Protein AF-D6PK94-F1 (afdb_monomer_lite)

Structure (mmCIF, N/CA/C/O backbone):
data_AF-D6PK94-F1
#
_entry.id   AF-D6PK94-F1
#
loop_
_atom_site.group_PDB
_atom_site.id
_atom_site.type_symbol
_atom_site.label_atom_id
_atom_site.label_alt_id
_atom_site.label_comp_id
_atom_site.label_asym_id
_atom_site.label_entity_id
_atom_site.label_seq_id
_atom_site.pdbx_PDB_ins_code
_atom_site.Cartn_x
_atom_site.Cartn_y
_atom_site.Cartn_z
_atom_site.occupancy
_atom_site.B_iso_or_equiv
_atom_site.auth_seq_id
_atom_site.auth_comp_id
_atom_site.auth_asym_id
_atom_site.auth_atom_id
_atom_site.pdbx_PDB_model_num
ATOM 1 N N . MET A 1 1 ? -12.408 38.434 40.222 1.00 49.81 1 MET A N 1
ATOM 2 C CA . MET A 1 1 ? -12.491 37.228 41.084 1.00 49.81 1 MET A CA 1
ATOM 3 C C . MET A 1 1 ? -13.733 36.369 40.821 1.00 49.81 1 MET A C 1
ATOM 5 O O . MET A 1 1 ? -13.560 35.197 40.514 1.00 49.81 1 MET A O 1
ATOM 9 N N . ALA A 1 2 ? -14.957 36.915 40.836 1.00 47.03 2 ALA A N 1
ATOM 10 C CA . ALA A 1 2 ? -16.206 36.140 40.700 1.00 47.03 2 ALA A CA 1
ATOM 11 C C . ALA A 1 2 ? -16.325 35.249 39.436 1.00 47.03 2 ALA A C 1
ATOM 13 O O . ALA A 1 2 ? -16.816 34.125 39.514 1.00 47.03 2 ALA A O 1
ATOM 14 N N . ARG A 1 3 ? -15.822 35.704 38.277 1.00 45.22 3 ARG A N 1
ATOM 15 C CA . ARG A 1 3 ? -15.851 34.936 37.011 1.00 45.22 3 ARG A CA 1
ATOM 16 C C . ARG A 1 3 ? -14.980 33.669 37.045 1.00 45.22 3 ARG A C 1
ATOM 18 O O . ARG A 1 3 ? -15.394 32.642 36.523 1.00 45.22 3 ARG A O 1
ATOM 25 N N . ARG A 1 4 ? -13.812 33.726 37.704 1.00 45.06 4 ARG A N 1
ATOM 26 C CA . ARG A 1 4 ? -12.919 32.564 37.888 1.00 45.06 4 ARG A CA 1
ATOM 27 C C . ARG A 1 4 ? -13.518 31.538 38.850 1.00 45.06 4 ARG A C 1
ATOM 29 O O . ARG A 1 4 ? -13.461 30.352 38.566 1.00 45.06 4 ARG A O 1
ATOM 36 N N . VAL A 1 5 ? -14.151 31.990 39.935 1.00 49.75 5 VAL A N 1
ATOM 37 C CA . VAL A 1 5 ? -14.813 31.099 40.905 1.00 49.75 5 VAL A CA 1
ATOM 38 C C . VAL A 1 5 ? -15.961 30.326 40.243 1.00 49.75 5 VAL A C 1
ATOM 40 O O . VAL A 1 5 ? -16.039 29.113 40.390 1.00 49.75 5 VAL A O 1
ATOM 43 N N . LYS A 1 6 ? -16.795 30.990 39.428 1.00 54.59 6 LYS A N 1
ATOM 44 C CA . LYS A 1 6 ? -17.911 30.341 38.713 1.00 54.59 6 LYS A CA 1
ATOM 45 C C . LYS A 1 6 ? -17.443 29.281 37.702 1.00 54.59 6 LYS A C 1
ATOM 47 O O . LYS A 1 6 ? -18.081 28.238 37.591 1.00 54.59 6 LYS A O 1
ATOM 52 N N . ALA A 1 7 ? -16.328 29.525 37.008 1.00 55.38 7 ALA A N 1
ATOM 53 C CA . ALA A 1 7 ? -15.737 28.563 36.073 1.00 55.38 7 ALA A CA 1
ATOM 54 C C . ALA A 1 7 ? -15.180 27.315 36.785 1.00 55.38 7 ALA A C 1
ATOM 56 O O . ALA A 1 7 ? -15.429 26.196 36.347 1.00 55.38 7 ALA A O 1
ATOM 57 N N . ILE A 1 8 ? -14.498 27.498 37.923 1.00 56.16 8 ILE A N 1
ATOM 58 C CA . ILE A 1 8 ? -13.957 26.394 38.736 1.00 56.16 8 ILE A CA 1
ATOM 59 C C . ILE A 1 8 ? -15.088 25.518 39.298 1.00 56.16 8 ILE A C 1
ATOM 61 O O . ILE A 1 8 ? -15.000 24.290 39.260 1.00 56.16 8 ILE A O 1
ATOM 65 N N . THR A 1 9 ? -16.179 26.127 39.773 1.00 58.66 9 THR A N 1
ATOM 66 C CA . THR A 1 9 ? -17.343 25.388 40.289 1.00 58.66 9 THR A CA 1
ATOM 67 C C . THR A 1 9 ? -18.036 24.561 39.201 1.00 58.66 9 THR A C 1
ATOM 69 O O . THR A 1 9 ? -18.418 23.420 39.465 1.00 58.66 9 THR A O 1
ATOM 72 N N . GLY A 1 10 ? -18.163 25.094 37.979 1.00 61.34 10 GLY A N 1
ATOM 73 C CA . GLY A 1 10 ? -18.715 24.361 36.832 1.00 61.34 10 GLY A CA 1
ATOM 74 C C . GLY A 1 10 ? -17.884 23.125 36.485 1.00 61.34 10 GLY A C 1
ATOM 75 O O . GLY A 1 10 ? -18.407 22.013 36.503 1.00 61.34 10 GLY A O 1
ATOM 76 N N . LEU A 1 11 ? -16.570 23.306 36.323 1.00 64.50 11 LEU A N 1
ATOM 77 C CA . LEU A 1 11 ? -15.636 22.220 36.003 1.00 64.50 11 LEU A CA 1
ATOM 78 C C . LEU A 1 11 ? -15.629 21.120 37.078 1.00 64.50 11 LEU A C 1
ATOM 80 O O . LEU A 1 11 ? -15.626 19.928 36.784 1.00 64.50 11 LEU A O 1
ATOM 84 N N . THR A 1 12 ? -15.684 21.513 38.354 1.00 63.53 12 THR A N 1
ATOM 85 C CA . THR A 1 12 ? -15.735 20.560 39.475 1.00 63.53 12 THR A CA 1
ATOM 86 C C . THR A 1 12 ? -17.027 19.733 39.467 1.00 63.53 12 THR A C 1
ATOM 88 O O . THR A 1 12 ? -17.037 18.586 39.913 1.00 63.53 12 THR A O 1
ATOM 91 N N . THR A 1 13 ? -18.131 20.309 38.988 1.00 63.16 13 THR A N 1
ATOM 92 C CA . THR A 1 13 ? -19.436 19.636 38.932 1.00 63.16 13 THR A CA 1
ATOM 93 C C . THR A 1 13 ? -19.486 18.635 37.777 1.00 63.16 13 THR A C 1
ATOM 95 O O . THR A 1 13 ? -19.897 17.495 37.994 1.00 63.16 13 THR A O 1
ATOM 98 N N . GLU A 1 14 ? -18.982 19.014 36.600 1.00 67.62 14 GLU A N 1
ATOM 99 C CA . GLU A 1 14 ? -18.813 18.118 35.447 1.00 67.62 14 GLU A CA 1
ATOM 100 C C . GLU A 1 14 ? -17.939 16.911 35.809 1.00 67.62 14 GLU A C 1
ATOM 102 O O . GLU A 1 14 ? -18.363 15.767 35.644 1.00 67.62 14 GLU A O 1
ATOM 107 N N . LEU A 1 15 ? -16.775 17.147 36.426 1.00 69.06 15 LEU A N 1
ATOM 108 C CA . LEU A 1 15 ? -15.855 16.076 36.817 1.00 69.06 15 LEU A CA 1
ATOM 109 C C . LEU A 1 15 ? -16.488 15.102 37.828 1.00 69.06 15 LEU A C 1
ATOM 111 O O . LEU A 1 15 ? -16.320 13.887 37.731 1.00 69.06 15 LEU A O 1
ATOM 115 N N . LYS A 1 16 ? -17.272 15.608 38.789 1.00 66.38 16 LYS A N 1
ATOM 116 C CA . LYS A 1 16 ? -18.009 14.761 39.744 1.00 66.38 16 LYS A CA 1
ATOM 117 C C . LYS A 1 16 ? -19.099 13.929 39.072 1.00 66.38 16 LYS A C 1
ATOM 119 O O . LYS A 1 16 ? -19.341 12.803 39.507 1.00 66.38 16 LYS A O 1
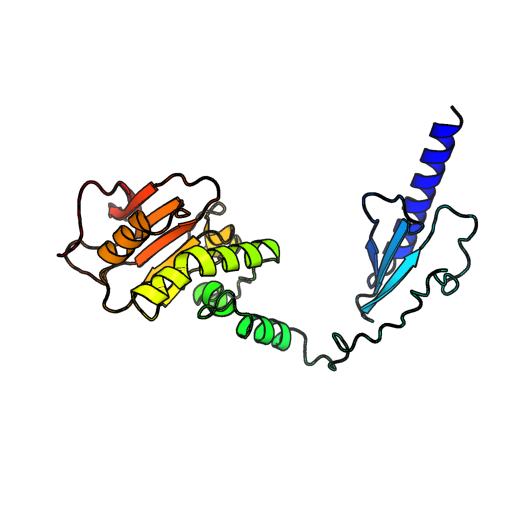ATOM 124 N N . ALA A 1 17 ? -19.779 14.471 38.065 1.00 65.31 17 ALA A N 1
ATOM 125 C CA . ALA A 1 17 ? -20.789 13.738 37.312 1.00 65.31 17 ALA A CA 1
ATOM 126 C C . ALA A 1 17 ? -20.147 12.632 36.461 1.00 65.31 17 ALA A C 1
ATOM 128 O O . ALA A 1 17 ? -20.605 11.491 36.523 1.00 65.31 17 ALA A O 1
ATOM 129 N N . GLN A 1 18 ? -19.033 12.926 35.785 1.00 72.94 18 GLN A N 1
ATOM 130 C CA . GLN A 1 18 ? -18.252 11.934 35.038 1.00 72.94 18 GLN A CA 1
ATOM 131 C C . GLN A 1 18 ? -17.802 10.778 35.937 1.00 72.94 18 GLN A C 1
ATOM 133 O O . GLN A 1 18 ? -18.070 9.622 35.628 1.00 72.94 18 GLN A O 1
ATOM 138 N N . LEU A 1 19 ? -17.219 11.080 37.104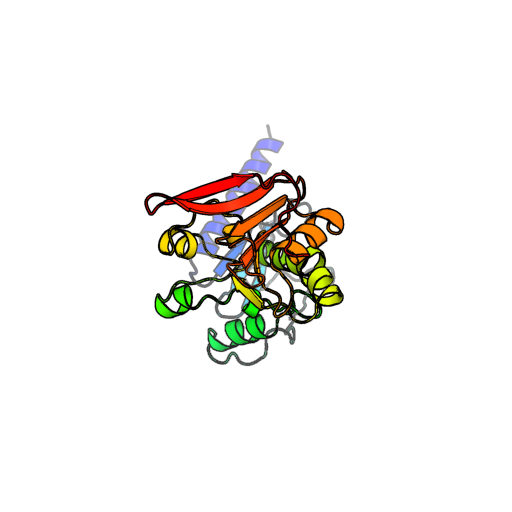 1.00 72.75 19 LEU A N 1
ATOM 139 C CA . LEU A 1 19 ? -16.776 10.068 38.072 1.00 72.75 19 LEU A CA 1
ATOM 140 C C . LEU A 1 19 ? -17.911 9.190 38.616 1.00 72.75 19 LEU A C 1
ATOM 142 O O . LEU A 1 19 ? -17.651 8.088 39.091 1.00 72.75 19 LEU A O 1
ATOM 146 N N . ARG A 1 20 ? -19.160 9.671 38.620 1.00 68.62 20 ARG A N 1
ATOM 147 C CA . ARG A 1 20 ? -20.323 8.871 39.034 1.00 68.62 20 ARG A CA 1
ATOM 148 C C . ARG A 1 20 ? -20.798 7.954 37.917 1.00 68.62 20 ARG A C 1
ATOM 150 O O . ARG A 1 20 ? -21.069 6.794 38.196 1.00 68.62 20 ARG A O 1
ATOM 157 N N . LEU A 1 21 ? -20.889 8.475 36.695 1.00 70.88 21 LEU A N 1
ATOM 158 C CA . LEU A 1 21 ? -21.337 7.727 35.518 1.00 70.88 21 LEU A CA 1
ATOM 159 C C . LEU A 1 21 ? -20.324 6.642 35.130 1.00 70.88 21 LEU A C 1
ATOM 161 O O . LEU A 1 21 ? -20.714 5.512 34.874 1.00 70.88 21 LEU A O 1
ATOM 165 N N . ALA A 1 22 ? -19.026 6.940 35.227 1.00 74.81 22 ALA A N 1
ATOM 166 C CA . ALA A 1 22 ? -17.939 6.003 34.938 1.00 74.81 22 ALA A CA 1
ATOM 167 C C . ALA A 1 22 ? -17.810 4.836 35.943 1.00 74.81 22 ALA A C 1
ATOM 169 O O . ALA A 1 22 ? -16.923 4.000 35.796 1.00 74.81 22 ALA A O 1
ATOM 170 N N . LYS A 1 23 ? -18.654 4.772 36.986 1.00 73.88 23 LYS A N 1
ATOM 171 C CA . LYS A 1 23 ? -18.728 3.600 37.877 1.00 73.88 23 LYS A CA 1
ATOM 172 C C . LYS A 1 23 ? -19.486 2.437 37.253 1.00 73.88 23 LYS A C 1
ATOM 174 O O . LYS A 1 23 ? -19.314 1.312 37.713 1.00 73.88 23 LYS A O 1
ATOM 179 N N . ASP A 1 24 ? -20.346 2.712 36.276 1.00 75.06 24 ASP A N 1
ATOM 180 C CA . ASP A 1 24 ? -21.015 1.664 35.522 1.00 75.06 24 ASP A CA 1
ATOM 181 C C . ASP A 1 24 ? -20.061 1.169 34.424 1.00 75.06 24 ASP A C 1
ATOM 183 O O . ASP A 1 24 ? -19.722 1.945 33.527 1.00 75.06 24 ASP A O 1
ATOM 187 N N . PRO A 1 25 ? -19.608 -0.098 34.470 1.00 75.31 25 PRO A N 1
ATOM 188 C CA . PRO A 1 25 ? -18.682 -0.633 33.476 1.00 75.31 25 PRO A CA 1
ATOM 189 C C . PRO A 1 25 ? -19.294 -0.722 32.071 1.00 75.31 25 PRO A C 1
ATOM 191 O O . PRO A 1 25 ? -18.555 -0.883 31.103 1.00 75.31 25 PRO A O 1
ATOM 194 N N . ASN A 1 26 ? -20.621 -0.615 31.947 1.00 71.81 26 ASN A N 1
ATOM 195 C CA . ASN A 1 26 ? -21.314 -0.633 30.664 1.00 71.81 26 ASN A CA 1
ATOM 196 C C . ASN A 1 26 ? -21.508 0.770 30.077 1.00 71.81 26 ASN A C 1
ATOM 198 O O . ASN A 1 26 ? -22.038 0.879 28.976 1.00 71.81 26 ASN A O 1
ATOM 202 N N . LEU A 1 27 ? -21.109 1.840 30.775 1.00 74.00 27 LEU A N 1
ATOM 203 C CA . LEU A 1 27 ? -21.250 3.210 30.284 1.00 74.00 27 LEU A CA 1
ATOM 204 C C . LEU A 1 27 ? -19.908 3.785 29.834 1.00 74.00 27 LEU A C 1
ATOM 206 O O . LEU A 1 27 ? -18.974 3.943 30.620 1.00 74.00 27 LEU A O 1
ATOM 210 N N . LEU A 1 28 ? -19.851 4.207 28.573 1.00 80.31 28 LEU A N 1
ATOM 211 C CA . LEU A 1 28 ? -18.792 5.068 28.066 1.00 80.31 28 LEU A CA 1
ATOM 212 C C . LEU A 1 28 ? -19.216 6.530 28.234 1.00 80.31 28 LEU A C 1
ATOM 214 O O . LEU A 1 28 ? -20.299 6.912 27.799 1.00 80.31 28 LEU A O 1
ATOM 218 N N . VAL A 1 29 ? -18.384 7.346 28.884 1.00 80.75 29 VAL A N 1
ATOM 219 C CA . VAL A 1 29 ? -18.705 8.740 29.236 1.00 80.75 29 VAL A CA 1
ATOM 220 C C . VAL A 1 29 ? -17.842 9.701 28.419 1.00 80.75 29 VAL A C 1
ATOM 222 O O . VAL A 1 29 ? -16.617 9.648 28.477 1.00 80.75 29 VAL A O 1
ATOM 225 N N . PHE A 1 30 ? -18.480 10.617 27.698 1.00 81.94 30 PHE A N 1
ATOM 226 C CA . PHE A 1 30 ? -17.856 11.604 26.823 1.00 81.94 30 PHE A CA 1
ATOM 227 C C . PHE A 1 30 ? -18.124 13.030 27.301 1.00 81.94 30 PHE A C 1
ATOM 229 O O . PHE A 1 30 ? -19.208 13.349 27.789 1.00 81.94 30 PHE A O 1
ATOM 236 N N . THR A 1 31 ? -17.142 13.908 27.092 1.00 77.00 31 THR A N 1
ATOM 237 C CA . THR A 1 31 ? -17.292 15.360 27.269 1.00 77.00 31 THR A CA 1
ATOM 238 C C . THR A 1 31 ? -17.069 16.030 25.914 1.00 77.00 31 THR A C 1
ATOM 240 O O . THR A 1 31 ? -15.949 15.962 25.403 1.00 77.00 31 THR A O 1
ATOM 243 N N . PRO A 1 32 ? -18.098 16.636 25.297 1.00 66.38 32 PRO A N 1
ATOM 244 C CA . PRO A 1 32 ? -17.952 17.302 24.007 1.00 66.38 32 PRO A CA 1
ATOM 245 C C . PRO A 1 32 ? -16.936 18.453 24.082 1.00 66.38 32 PRO A C 1
ATOM 247 O O . PRO A 1 32 ? -17.020 19.323 24.951 1.00 66.38 32 PRO A O 1
ATOM 250 N N . VAL A 1 33 ? -15.968 18.482 23.164 1.00 52.84 33 VAL A N 1
ATOM 251 C CA . VAL A 1 33 ? -14.969 19.559 23.084 1.00 52.84 33 VAL A CA 1
ATOM 252 C C . VAL A 1 33 ? -15.584 20.760 22.356 1.00 52.84 33 VAL A C 1
ATOM 254 O O . VAL A 1 33 ? -16.073 20.617 21.241 1.00 52.84 33 VAL A O 1
ATOM 257 N N . GLY A 1 34 ? -15.552 21.951 22.970 1.00 55.75 34 GLY A N 1
ATOM 258 C CA . GLY A 1 34 ? -16.033 23.203 22.352 1.00 55.75 34 GLY A CA 1
ATOM 259 C C . GLY A 1 34 ? -17.424 23.687 22.790 1.00 55.75 34 GLY A C 1
ATOM 260 O O . GLY A 1 34 ? -18.043 24.472 22.077 1.00 55.75 34 GLY A O 1
ATOM 261 N N . GLY A 1 35 ? -17.916 23.243 23.954 1.00 48.91 35 GLY A N 1
ATOM 262 C CA . GLY A 1 35 ? -19.263 23.511 24.477 1.00 48.91 35 GLY A CA 1
ATOM 263 C C . GLY A 1 35 ? -19.692 24.986 24.540 1.00 48.91 35 GLY A C 1
ATOM 264 O O . GLY A 1 35 ? -19.524 25.657 25.558 1.00 48.91 35 GLY A O 1
ATOM 265 N N . LEU A 1 36 ? -20.328 25.455 23.465 1.00 41.41 36 LEU A N 1
ATOM 266 C CA . LEU A 1 36 ? -21.268 26.584 23.459 1.00 41.41 36 LEU A CA 1
ATOM 267 C C . LEU A 1 36 ? -22.739 26.110 23.499 1.00 41.41 36 LEU A C 1
ATOM 269 O O . LEU A 1 36 ? -23.646 26.937 23.475 1.00 41.41 36 LEU A O 1
ATOM 273 N N . GLY A 1 37 ? -22.977 24.793 23.564 1.00 52.50 37 GLY A N 1
ATOM 274 C CA . GLY A 1 37 ? -24.306 24.174 23.616 1.00 52.50 37 GLY A CA 1
ATOM 275 C C . GLY A 1 37 ? -24.733 23.720 25.023 1.00 52.50 37 GLY A C 1
ATOM 276 O O . GLY A 1 37 ? -23.913 23.713 25.938 1.00 52.50 37 GLY A O 1
ATOM 277 N N . PRO A 1 38 ? -26.006 23.317 25.206 1.00 57.38 38 PRO A N 1
ATOM 278 C CA . PRO A 1 38 ? -26.588 22.944 26.503 1.00 57.38 38 PRO A CA 1
ATOM 279 C C . PRO A 1 38 ? -26.142 21.568 27.027 1.00 57.38 38 PRO A C 1
ATOM 281 O O . PRO A 1 38 ? -26.610 21.140 28.076 1.00 57.38 38 PRO A O 1
ATOM 284 N N . VAL A 1 39 ? -25.292 20.846 26.295 1.00 58.91 39 VAL A N 1
ATOM 285 C CA . VAL A 1 39 ? -24.877 19.480 26.631 1.00 58.91 39 VAL A CA 1
ATOM 286 C C . VAL A 1 39 ? -23.442 19.491 27.136 1.00 58.91 39 VAL A C 1
ATOM 288 O O . VAL A 1 39 ? -22.521 19.835 26.397 1.00 58.91 39 VAL A O 1
ATOM 291 N N . ASP A 1 40 ? -23.263 19.068 28.384 1.00 65.06 40 ASP A N 1
ATOM 292 C CA . ASP A 1 40 ? -21.966 19.017 29.057 1.00 65.06 40 ASP A CA 1
ATOM 293 C C . ASP A 1 40 ? -21.374 17.598 29.078 1.00 65.06 40 ASP A C 1
ATOM 295 O O . ASP A 1 40 ? -20.156 17.437 29.051 1.00 65.06 40 ASP A O 1
ATOM 299 N N . ILE A 1 41 ? -22.213 16.555 29.122 1.00 72.00 41 ILE A N 1
ATOM 300 C CA . ILE A 1 41 ? -21.784 15.145 29.136 1.00 72.00 41 ILE A CA 1
ATOM 301 C C . ILE A 1 41 ? -22.682 14.322 28.213 1.00 72.00 41 ILE A C 1
ATOM 303 O O . ILE A 1 41 ? -23.892 14.524 28.188 1.00 72.00 41 ILE A O 1
ATOM 307 N N . VAL A 1 42 ? -22.109 13.346 27.511 1.00 76.56 42 VAL A N 1
ATOM 308 C CA . VAL A 1 42 ? -22.850 12.298 26.792 1.00 76.56 42 VAL A CA 1
ATOM 309 C C . VAL A 1 42 ? -22.405 10.937 27.314 1.00 76.56 42 VAL A C 1
ATOM 311 O O . VAL A 1 42 ? -21.223 10.723 27.552 1.00 76.56 42 VAL A O 1
ATOM 314 N N . THR A 1 43 ? -23.334 10.011 27.509 1.00 76.00 43 THR A N 1
ATOM 315 C CA . THR A 1 43 ? -23.029 8.607 27.818 1.00 76.00 43 THR A CA 1
ATOM 316 C C . THR A 1 43 ? -23.505 7.709 26.697 1.00 76.00 43 THR A C 1
ATOM 318 O O . THR A 1 43 ? -24.495 8.049 26.061 1.00 76.00 43 THR A O 1
ATOM 321 N N . LEU A 1 44 ? -22.819 6.591 26.482 1.00 76.19 44 LEU A N 1
ATOM 322 C CA . LEU A 1 44 ? -23.228 5.490 25.615 1.00 76.19 44 LEU A CA 1
ATOM 323 C C . LEU A 1 44 ? -23.246 4.206 26.446 1.00 76.19 44 LEU A C 1
ATOM 325 O O . LEU A 1 44 ? -22.229 3.837 27.032 1.00 76.19 44 LEU A O 1
ATOM 329 N N . ASN A 1 45 ? -24.385 3.527 26.486 1.00 78.06 45 ASN A N 1
ATOM 330 C CA . ASN A 1 45 ? -24.513 2.202 27.061 1.00 78.06 45 ASN A CA 1
ATOM 331 C C . ASN A 1 45 ? -24.023 1.167 26.050 1.00 78.06 45 ASN A C 1
ATOM 333 O O . ASN A 1 45 ? -24.639 0.943 25.016 1.00 78.06 45 ASN A O 1
ATOM 337 N N . MET A 1 46 ? -22.905 0.523 26.361 1.00 72.19 46 MET A N 1
ATOM 338 C CA . MET A 1 46 ? -22.253 -0.466 25.507 1.00 72.19 46 MET A CA 1
ATOM 339 C C . MET A 1 46 ? -23.056 -1.767 25.372 1.00 72.19 46 MET A C 1
ATOM 341 O O . MET A 1 46 ? -22.815 -2.532 24.442 1.00 72.19 46 MET A O 1
ATOM 345 N N . THR A 1 47 ? -24.002 -2.018 26.282 1.00 60.06 47 THR A N 1
ATOM 346 C CA . THR A 1 47 ? -24.875 -3.198 26.266 1.00 60.06 47 THR A CA 1
ATOM 347 C C . THR A 1 47 ? -26.138 -2.953 25.447 1.00 60.06 47 THR A C 1
ATOM 349 O O . THR A 1 47 ? -26.559 -3.838 24.708 1.00 60.06 47 THR A O 1
ATOM 352 N N . THR A 1 48 ? -26.755 -1.774 25.577 1.00 60.56 48 THR A N 1
ATOM 353 C CA . THR A 1 48 ? -28.031 -1.453 24.906 1.00 60.56 48 THR A CA 1
ATOM 354 C C . THR A 1 48 ? -27.868 -0.609 23.643 1.00 60.56 48 THR A C 1
ATOM 356 O O . THR A 1 48 ? -28.804 -0.511 22.858 1.00 60.56 48 THR A O 1
ATOM 359 N N . GLY A 1 49 ? -26.703 0.011 23.437 1.00 58.03 49 GLY A N 1
ATOM 360 C CA . GLY A 1 49 ? -26.458 0.991 22.375 1.00 58.03 49 GLY A CA 1
ATOM 361 C C . GLY A 1 49 ? -27.083 2.366 22.640 1.00 58.03 49 GLY A C 1
ATOM 362 O O . GLY A 1 49 ? -26.941 3.273 21.825 1.00 58.03 49 GLY A O 1
ATOM 363 N N . GLU A 1 50 ? -27.771 2.550 23.769 1.00 63.28 50 GLU A N 1
ATOM 364 C CA . GLU A 1 50 ? -28.476 3.793 24.083 1.00 63.28 50 GLU A CA 1
ATOM 365 C C . GLU A 1 50 ? -27.503 4.891 24.502 1.00 63.28 50 GLU A C 1
ATOM 367 O O . GLU A 1 50 ? -26.627 4.668 25.339 1.00 63.28 50 GLU A O 1
ATOM 372 N N . TYR A 1 51 ? -27.693 6.106 23.988 1.00 72.94 51 TYR A N 1
ATOM 373 C CA . TYR A 1 51 ? -26.946 7.272 24.445 1.00 72.94 51 TYR A CA 1
ATOM 374 C C . TYR A 1 51 ? -27.823 8.236 25.250 1.00 72.94 51 TYR A C 1
ATOM 376 O O . TYR A 1 51 ? -29.028 8.346 25.042 1.00 72.94 51 TYR A O 1
ATOM 384 N N . THR A 1 52 ? -27.222 8.950 26.202 1.00 69.81 52 THR A N 1
ATOM 385 C CA . THR A 1 52 ? -27.909 9.969 27.015 1.00 69.81 52 THR A CA 1
ATOM 386 C C . THR A 1 52 ? -27.040 11.209 27.162 1.00 69.81 52 THR A C 1
ATOM 388 O O . THR A 1 52 ? -25.879 11.104 27.554 1.00 69.81 52 THR A O 1
ATOM 391 N N . ALA A 1 53 ? -27.610 12.380 26.880 1.00 68.31 53 ALA A N 1
ATOM 392 C CA . ALA A 1 53 ? -26.970 13.682 27.039 1.00 68.31 53 ALA A CA 1
ATOM 393 C C . ALA A 1 53 ? -27.405 14.368 28.348 1.00 68.31 53 ALA A C 1
ATOM 395 O O . ALA A 1 53 ? -28.575 14.307 28.731 1.00 68.31 53 ALA A O 1
ATOM 396 N N . TYR A 1 54 ? -26.475 15.051 29.017 1.00 65.38 54 TYR A N 1
ATOM 397 C CA . TYR A 1 54 ? -26.685 15.728 30.297 1.00 65.38 54 TYR A CA 1
ATOM 398 C C . TYR A 1 54 ? -26.234 17.195 30.232 1.00 65.38 54 TYR A C 1
ATOM 400 O O . TYR A 1 54 ? -25.104 17.479 29.836 1.00 65.38 54 TYR A O 1
ATOM 408 N N . ASP A 1 55 ? -27.097 18.105 30.693 1.00 66.62 55 ASP A N 1
ATOM 409 C CA . ASP A 1 55 ? -26.753 19.477 31.104 1.00 66.62 55 ASP A CA 1
ATOM 410 C C . ASP A 1 55 ? -26.413 19.450 32.600 1.00 66.62 55 ASP A C 1
ATOM 412 O O . ASP A 1 55 ? -27.258 19.132 33.441 1.00 66.62 55 ASP A O 1
ATOM 416 N N . VAL A 1 56 ? -25.163 19.738 32.942 1.00 60.84 56 VAL A N 1
ATOM 417 C CA . VAL A 1 56 ? -24.625 19.643 34.304 1.00 60.84 56 VAL A CA 1
ATOM 418 C C . VAL A 1 56 ? -24.395 21.043 34.901 1.00 60.84 56 VAL A C 1
ATOM 420 O O . VAL A 1 56 ? -24.074 21.177 36.086 1.00 60.84 56 VAL A O 1
ATOM 423 N N . LYS A 1 57 ? -24.602 22.110 34.116 1.00 55.88 57 LYS A N 1
ATOM 424 C CA . LYS A 1 57 ? -24.388 23.512 34.507 1.00 55.88 57 LYS A CA 1
ATOM 425 C C . LYS A 1 57 ? -25.637 24.203 35.048 1.00 55.88 57 LYS A C 1
ATOM 427 O O . LYS A 1 57 ? -25.507 25.173 35.804 1.00 55.88 57 LYS A O 1
ATOM 432 N N . SER A 1 58 ? -26.841 23.746 34.705 1.00 47.69 58 SER A N 1
ATOM 433 C CA . SER A 1 58 ? -28.084 24.303 35.251 1.00 47.69 58 SER A CA 1
ATOM 434 C C . SER A 1 58 ? -28.536 23.584 36.536 1.00 47.69 58 SER A C 1
ATOM 436 O O . SER A 1 58 ? -28.201 22.430 36.793 1.00 47.69 58 SER A O 1
ATOM 438 N N . LYS A 1 59 ? -29.363 24.240 37.373 1.00 42.22 59 LYS A N 1
ATOM 439 C CA . LYS A 1 59 ? -30.062 23.621 38.532 1.00 42.22 59 LYS A CA 1
ATOM 440 C C . LYS A 1 59 ? -31.024 22.477 38.125 1.00 42.22 59 LYS A C 1
ATOM 442 O O . LYS A 1 59 ? -31.815 22.020 38.946 1.00 42.22 59 LYS A O 1
ATOM 447 N N . ASN A 1 60 ? -30.950 22.010 36.878 1.00 39.41 60 ASN A N 1
ATOM 448 C CA . ASN A 1 60 ? -31.679 20.886 36.325 1.00 39.41 60 ASN A CA 1
ATOM 449 C C . ASN A 1 60 ? -30.802 19.633 36.194 1.00 39.41 60 ASN A C 1
ATOM 451 O O . ASN A 1 60 ? -30.953 18.880 35.237 1.00 39.41 60 ASN A O 1
ATOM 455 N N . TYR A 1 61 ? -30.032 19.304 37.239 1.00 42.25 61 TYR A N 1
ATOM 456 C CA . TYR A 1 61 ? -29.788 17.901 37.613 1.00 42.25 61 TYR A CA 1
ATOM 457 C C . TYR A 1 61 ? -31.133 17.266 38.033 1.00 42.25 61 TYR A C 1
ATOM 459 O O . TYR A 1 61 ? -31.351 16.853 39.172 1.00 42.25 61 TYR A O 1
ATOM 467 N N . ARG A 1 62 ? -32.119 17.322 37.135 1.00 35.59 62 ARG A N 1
ATOM 468 C CA . ARG A 1 62 ? -33.417 16.692 37.280 1.00 35.59 62 ARG A CA 1
ATOM 469 C C . ARG A 1 62 ? -33.189 15.240 36.902 1.00 35.59 62 ARG A C 1
ATOM 471 O O . ARG A 1 62 ? -32.578 14.943 35.883 1.00 35.59 62 ARG A O 1
ATOM 478 N N . LYS A 1 63 ? -33.620 14.383 37.825 1.00 36.53 63 LYS A N 1
ATOM 479 C CA . LYS A 1 63 ? -33.707 12.921 37.787 1.00 36.53 63 LYS A CA 1
ATOM 480 C C . LYS A 1 63 ? -33.477 12.299 36.404 1.00 36.53 63 LYS A C 1
ATOM 482 O O . LYS A 1 63 ? -34.071 12.739 35.418 1.00 36.53 63 LYS A O 1
ATOM 487 N N . VAL A 1 64 ? -32.686 11.223 36.405 1.00 37.66 64 VAL A N 1
ATOM 488 C CA . VAL A 1 64 ? -32.624 10.188 35.359 1.00 37.66 64 VAL A CA 1
ATOM 489 C C . VAL A 1 64 ? -33.989 10.118 34.646 1.00 37.66 64 VAL A C 1
ATOM 491 O O . VAL A 1 64 ? -34.996 9.901 35.318 1.00 37.66 64 VAL A O 1
ATOM 494 N N . ASN A 1 65 ? -34.012 10.401 33.334 1.00 39.03 65 ASN A N 1
ATOM 495 C CA . ASN A 1 65 ? -35.184 10.457 32.427 1.00 39.03 65 ASN A CA 1
ATOM 496 C C . ASN A 1 65 ? -35.957 11.786 32.247 1.00 39.03 65 ASN A C 1
ATOM 498 O O . ASN A 1 65 ? -37.106 11.744 31.812 1.00 39.03 65 ASN A O 1
ATOM 502 N N . SER A 1 66 ? -35.399 12.971 32.530 1.00 36.34 66 SER A N 1
ATOM 503 C CA . SER A 1 66 ? -36.200 14.220 32.478 1.00 36.34 66 SER A CA 1
ATOM 504 C C . SER A 1 66 ? -35.729 15.348 31.553 1.00 36.34 66 SER A C 1
ATOM 506 O O . SER A 1 66 ? -36.390 16.388 31.514 1.00 36.34 66 SER A O 1
ATOM 508 N N . TYR A 1 67 ? -34.671 15.167 30.757 1.00 39.84 67 TYR A N 1
ATOM 509 C CA . TYR A 1 67 ? -34.352 16.132 29.700 1.00 39.84 67 TYR A CA 1
ATOM 510 C C . TYR A 1 67 ? -35.042 15.748 28.385 1.00 39.84 67 TYR A C 1
ATOM 512 O O . TYR A 1 67 ? -34.893 14.638 27.886 1.00 39.84 67 TYR A O 1
ATOM 520 N N . THR A 1 68 ? -35.836 16.672 27.847 1.00 42.53 68 THR A N 1
ATOM 521 C CA . THR A 1 68 ? -36.398 16.622 26.492 1.00 42.53 68 THR A CA 1
ATOM 522 C C . THR A 1 68 ? -35.936 17.892 25.795 1.00 42.53 68 THR A C 1
ATOM 524 O O . THR A 1 68 ? -36.238 18.979 26.293 1.00 42.53 68 THR A O 1
ATOM 527 N N . ALA A 1 69 ? -35.170 17.766 24.711 1.00 40.56 69 ALA A N 1
ATOM 528 C CA . ALA A 1 69 ? -34.625 18.914 23.997 1.00 40.56 69 ALA A CA 1
ATOM 529 C C . ALA A 1 69 ? -35.767 19.794 23.426 1.00 40.56 69 ALA A C 1
ATOM 531 O O . ALA A 1 69 ? -36.757 19.240 22.934 1.00 40.56 69 ALA A O 1
ATOM 532 N N . PRO A 1 70 ? -35.690 21.140 23.510 1.00 35.78 70 PRO A N 1
ATOM 533 C CA . PRO A 1 70 ? -36.769 22.043 23.078 1.00 35.78 70 PRO A CA 1
ATOM 534 C C . PRO A 1 70 ? -37.021 22.066 21.563 1.00 35.78 70 PRO A C 1
ATOM 536 O O . PRO A 1 70 ? -38.003 22.650 21.118 1.00 35.78 70 PRO A O 1
ATOM 539 N N . ASP A 1 71 ? -36.141 21.449 20.781 1.00 39.28 71 ASP A N 1
ATOM 540 C CA . ASP A 1 71 ? -36.107 21.433 19.318 1.00 39.28 71 ASP A CA 1
ATOM 541 C C . ASP A 1 71 ? -36.453 20.061 18.717 1.00 39.28 71 ASP A C 1
ATOM 543 O O . ASP A 1 71 ? -36.129 19.774 17.571 1.00 39.28 71 ASP A O 1
ATOM 547 N N . GLY A 1 72 ? -37.168 19.210 19.456 1.00 36.59 72 GLY A N 1
ATOM 548 C CA . GLY A 1 72 ? -37.723 17.986 18.876 1.00 36.59 72 GLY A CA 1
ATOM 549 C C . GLY A 1 72 ? -36.719 16.848 18.682 1.00 36.59 72 GLY A C 1
ATOM 550 O O . GLY A 1 72 ? -37.128 15.787 18.222 1.00 36.59 72 GLY A O 1
ATOM 551 N N . TYR A 1 73 ? -35.469 16.968 19.150 1.00 35.97 73 TYR A N 1
ATOM 552 C CA . TYR A 1 73 ? -34.578 15.813 19.343 1.00 35.97 73 TYR A CA 1
ATOM 553 C C . TYR A 1 73 ? -34.990 15.013 20.586 1.00 35.97 73 TYR A C 1
ATOM 555 O O . TYR A 1 73 ? -34.255 14.843 21.558 1.00 35.97 73 TYR A O 1
ATOM 563 N N . LYS A 1 74 ? -36.229 14.527 20.558 1.00 35.38 74 LYS A N 1
ATOM 564 C CA . LYS A 1 74 ? -36.680 13.371 21.320 1.00 35.38 74 LYS A CA 1
ATOM 565 C C . LYS A 1 74 ? -36.821 12.206 20.359 1.00 35.38 74 LYS A C 1
ATOM 567 O O . LYS A 1 74 ? -37.829 11.508 20.346 1.00 35.38 74 LYS A O 1
ATOM 572 N N . GLU A 1 75 ? -35.816 12.024 19.522 1.00 34.84 75 GLU A N 1
ATOM 573 C CA . GLU A 1 75 ? -35.769 10.842 18.705 1.00 34.84 75 GLU A CA 1
ATOM 574 C C . GLU A 1 75 ? -35.288 9.714 19.615 1.00 34.84 75 GLU A C 1
ATOM 576 O O . GLU A 1 75 ? -34.109 9.539 19.912 1.00 34.84 75 GLU A O 1
ATOM 581 N N . THR A 1 76 ? -36.258 8.933 20.086 1.00 40.25 76 THR A N 1
ATOM 582 C CA . THR A 1 76 ? -36.056 7.489 20.157 1.00 40.25 76 THR A CA 1
ATOM 583 C C . THR A 1 76 ? -35.778 7.054 18.721 1.00 40.25 76 THR A C 1
ATOM 585 O O . THR A 1 76 ? -36.654 6.539 18.032 1.00 40.25 76 THR A O 1
ATOM 588 N N . LEU A 1 77 ? -34.566 7.318 18.234 1.00 34.62 77 LEU A N 1
ATOM 589 C CA . LEU A 1 77 ? -34.057 6.635 17.068 1.00 34.62 77 LEU A CA 1
ATOM 590 C C . LEU A 1 77 ? -33.850 5.198 17.533 1.00 34.62 77 LEU A C 1
ATOM 592 O O . LEU A 1 77 ? -32.778 4.797 17.975 1.00 34.62 77 LEU A O 1
ATOM 596 N N . LYS A 1 78 ? -34.908 4.397 17.392 1.00 35.44 78 LYS A N 1
ATOM 597 C CA . LYS A 1 78 ? -34.729 3.077 16.799 1.00 35.44 78 LYS A CA 1
ATOM 598 C C . LYS A 1 78 ? -34.249 3.335 15.377 1.00 35.44 78 LYS A C 1
ATOM 600 O O . LYS A 1 78 ? -35.033 3.260 14.437 1.00 35.44 78 LYS A O 1
ATOM 605 N N . ASP A 1 79 ? -32.998 3.759 15.250 1.00 31.78 79 ASP A N 1
ATOM 606 C CA . ASP A 1 79 ? -32.356 3.832 13.959 1.00 31.78 79 ASP A CA 1
ATOM 607 C C . ASP A 1 79 ? -32.356 2.393 13.418 1.00 31.78 79 ASP A C 1
ATOM 609 O O . ASP A 1 79 ? -31.846 1.490 14.100 1.00 31.78 79 ASP A O 1
ATOM 613 N N . PRO A 1 80 ? -32.961 2.134 12.246 1.00 34.19 80 PRO A N 1
ATOM 614 C CA . PRO A 1 80 ? -32.904 0.825 11.611 1.00 34.19 80 PRO A CA 1
ATOM 615 C C . PRO A 1 80 ? -31.464 0.340 11.390 1.00 34.19 80 PRO A C 1
ATOM 617 O O . PRO A 1 80 ? -31.275 -0.852 11.172 1.00 34.19 80 PRO A O 1
ATOM 620 N N . LEU A 1 81 ? -30.451 1.216 11.495 1.00 36.47 81 LEU A N 1
ATOM 621 C CA . LEU A 1 81 ? -29.039 0.843 11.387 1.00 36.47 81 LEU A CA 1
ATOM 622 C C . LEU A 1 81 ? -28.531 -0.137 12.461 1.00 36.47 81 LEU A C 1
ATOM 624 O O . LEU A 1 81 ? -27.473 -0.725 12.252 1.00 36.47 81 LEU A O 1
ATOM 628 N N . TYR A 1 82 ? -29.225 -0.315 13.594 1.00 31.22 82 TYR A N 1
ATOM 629 C CA . TYR A 1 82 ? -28.724 -1.137 14.715 1.00 31.22 82 TYR A CA 1
ATOM 630 C C . TYR A 1 82 ? -29.672 -2.244 15.205 1.00 31.22 82 TYR A C 1
ATOM 632 O O . TYR A 1 82 ? -29.327 -2.962 16.143 1.00 31.22 82 TYR A O 1
ATOM 640 N N . LEU A 1 83 ? -30.836 -2.425 14.570 1.00 29.14 83 LEU A N 1
ATOM 641 C CA . LEU A 1 83 ? -31.768 -3.527 14.858 1.00 29.14 83 LEU A CA 1
ATOM 642 C C . LEU A 1 83 ? -31.720 -4.637 13.796 1.00 29.14 83 LEU A C 1
ATOM 644 O O . LEU A 1 83 ? -32.742 -5.240 13.480 1.00 29.14 83 LEU A O 1
ATOM 648 N N . GLU A 1 84 ? -30.535 -4.960 13.287 1.00 29.53 84 GLU A N 1
ATOM 649 C CA . GLU A 1 84 ? -30.282 -6.357 12.940 1.00 29.53 84 GLU A CA 1
ATOM 650 C C . GLU A 1 84 ? -29.920 -7.063 14.249 1.00 29.53 84 GLU A C 1
ATOM 652 O O . GLU A 1 84 ? -28.945 -6.697 14.914 1.00 29.53 84 GLU A O 1
ATOM 657 N N . GLU A 1 85 ? -30.754 -8.022 14.670 1.00 33.16 85 GLU A N 1
ATOM 658 C CA . GLU A 1 85 ? -30.399 -8.988 15.712 1.00 33.16 85 GLU A CA 1
ATOM 659 C C . GLU A 1 85 ? -28.948 -9.401 15.491 1.00 33.16 85 GLU A C 1
ATOM 661 O O . GLU A 1 85 ? -28.627 -9.861 14.408 1.00 33.16 85 GLU A O 1
ATOM 666 N N . GLN A 1 86 ? -28.065 -9.174 16.462 1.00 32.53 86 GLN A N 1
ATOM 667 C CA . GLN A 1 86 ? -26.632 -9.426 16.323 1.00 32.53 86 GLN A CA 1
ATOM 668 C C . GLN A 1 86 ? -26.356 -10.942 16.258 1.00 32.53 86 GLN A C 1
ATOM 670 O O . GLN A 1 86 ? -26.318 -11.578 17.321 1.00 32.53 86 GLN A O 1
ATOM 675 N N . PRO A 1 87 ? -26.065 -11.570 15.097 1.00 34.16 87 PRO A N 1
ATOM 676 C CA . PRO A 1 87 ? -25.311 -12.808 15.116 1.00 34.16 87 PRO A CA 1
ATOM 677 C C . PRO A 1 87 ? -23.885 -12.479 15.575 1.00 34.16 87 PRO A C 1
ATOM 679 O O . PRO A 1 87 ? -23.197 -11.657 14.989 1.00 34.16 87 PRO A O 1
ATOM 682 N N . LYS A 1 88 ? -23.442 -13.092 16.675 1.00 33.81 88 LYS A N 1
ATOM 683 C CA . LYS A 1 88 ? -22.030 -13.283 17.072 1.00 33.81 88 LYS A CA 1
ATOM 684 C C . LYS A 1 88 ? -21.020 -12.290 16.444 1.00 33.81 88 LYS A C 1
ATOM 686 O O . LYS A 1 88 ? -20.402 -12.558 15.418 1.00 33.81 88 LYS A O 1
ATOM 691 N N . ASN A 1 89 ? -20.786 -11.187 17.155 1.00 41.22 89 ASN A N 1
ATOM 692 C CA . ASN A 1 89 ? -19.996 -9.978 16.837 1.00 41.22 89 ASN A CA 1
ATOM 693 C C . ASN A 1 89 ? -18.605 -10.113 16.145 1.00 41.22 89 ASN A C 1
ATOM 695 O O . ASN A 1 89 ? -18.006 -9.105 15.774 1.00 41.22 89 ASN A O 1
ATOM 699 N N . LYS A 1 90 ? -18.051 -11.318 15.966 1.00 46.09 90 LYS A N 1
ATOM 700 C CA . LYS A 1 90 ? -16.820 -11.550 15.184 1.00 46.09 90 LYS A CA 1
ATOM 701 C C . LYS A 1 90 ? -17.097 -11.819 13.703 1.00 46.09 90 LYS A C 1
ATOM 703 O O . LYS A 1 90 ? -16.306 -11.394 12.868 1.00 46.09 90 LYS A O 1
ATOM 708 N N . GLU A 1 91 ? -18.203 -12.490 13.380 1.00 41.91 91 GLU A N 1
ATOM 709 C CA . GLU A 1 91 ? -18.530 -12.854 11.995 1.00 41.91 91 GLU A CA 1
ATOM 710 C C . GLU A 1 91 ? -18.964 -11.615 11.193 1.00 41.91 91 GLU A C 1
ATOM 712 O O . GLU A 1 91 ? -18.405 -11.368 10.128 1.00 41.91 91 GLU A O 1
ATOM 717 N N . ILE A 1 92 ? -19.804 -10.733 11.750 1.00 45.00 92 ILE A N 1
ATOM 718 C CA . ILE A 1 92 ? -20.310 -9.535 11.041 1.00 45.00 92 ILE A CA 1
ATOM 719 C C . ILE A 1 92 ? -19.214 -8.502 10.740 1.00 45.00 92 ILE A C 1
ATOM 721 O O . ILE A 1 92 ? -19.150 -7.972 9.632 1.00 45.00 92 ILE A O 1
ATOM 725 N N . ARG A 1 93 ? -18.318 -8.196 11.695 1.00 48.25 93 ARG A N 1
ATOM 726 C CA . ARG A 1 93 ? -17.184 -7.285 11.427 1.00 48.25 93 ARG A CA 1
ATOM 727 C C . ARG A 1 93 ? -16.285 -7.835 10.326 1.00 48.25 93 ARG A C 1
ATOM 729 O O . ARG A 1 93 ? -15.811 -7.071 9.489 1.00 48.25 93 ARG A O 1
ATOM 736 N N . SER A 1 94 ? -16.090 -9.154 10.303 1.00 52.59 94 SER A N 1
ATOM 737 C CA . SER A 1 94 ? -15.341 -9.797 9.230 1.00 52.59 94 SER A CA 1
ATOM 738 C C . SER A 1 94 ? -16.068 -9.670 7.887 1.00 52.59 94 SER A C 1
ATOM 740 O O . SER A 1 94 ? -15.446 -9.252 6.919 1.00 52.59 94 SER A O 1
ATOM 742 N N . GLU A 1 95 ? -17.385 -9.897 7.826 1.00 51.97 95 GLU A N 1
ATOM 743 C CA . GLU A 1 95 ? -18.180 -9.793 6.592 1.00 51.97 95 GLU A CA 1
ATOM 744 C C . GLU A 1 95 ? -18.285 -8.362 6.047 1.00 51.97 95 GLU A C 1
ATOM 746 O O . GLU A 1 95 ? -18.169 -8.150 4.837 1.00 51.97 95 GLU A O 1
ATOM 751 N N . ASN A 1 96 ? -18.430 -7.363 6.918 1.00 57.19 96 ASN A N 1
ATOM 752 C CA . ASN A 1 96 ? -18.443 -5.958 6.511 1.00 57.19 96 ASN A CA 1
ATOM 753 C C . ASN A 1 96 ? -17.069 -5.500 6.002 1.00 57.19 96 ASN A C 1
ATOM 755 O O . ASN A 1 96 ? -17.001 -4.812 4.985 1.00 57.19 96 ASN A O 1
ATOM 759 N N . ASN A 1 97 ? -15.970 -5.954 6.617 1.00 59.16 97 ASN A N 1
ATOM 760 C CA . ASN A 1 97 ? -14.619 -5.705 6.101 1.00 59.16 97 ASN A CA 1
ATOM 761 C C . ASN A 1 97 ? -14.354 -6.438 4.771 1.00 59.16 97 ASN A C 1
ATOM 763 O O . ASN A 1 97 ? -13.632 -5.922 3.918 1.00 59.16 97 ASN A O 1
ATOM 767 N N . ILE A 1 98 ? -14.958 -7.615 4.566 1.00 65.00 98 ILE A N 1
ATOM 768 C CA . ILE A 1 98 ? -14.917 -8.363 3.297 1.00 65.00 98 ILE A CA 1
ATOM 769 C C . ILE A 1 98 ? -15.610 -7.580 2.172 1.00 65.00 98 ILE A C 1
ATOM 771 O O . ILE A 1 98 ? -15.127 -7.567 1.038 1.00 65.00 98 ILE A O 1
ATOM 775 N N . ARG A 1 99 ? -16.725 -6.903 2.471 1.00 72.50 99 ARG A N 1
ATOM 776 C CA . ARG A 1 99 ? -17.528 -6.174 1.474 1.00 72.50 99 ARG A CA 1
ATOM 777 C C . ARG A 1 99 ? -17.149 -4.704 1.304 1.00 72.50 99 ARG A C 1
ATOM 779 O O . ARG A 1 99 ? -17.526 -4.116 0.291 1.00 72.50 99 ARG A O 1
ATOM 786 N N . MET A 1 100 ? -16.413 -4.109 2.243 1.00 89.06 100 MET A N 1
ATOM 787 C CA . MET A 1 100 ? -16.016 -2.704 2.159 1.00 89.06 100 MET A CA 1
ATOM 788 C C . MET A 1 100 ? -15.091 -2.473 0.961 1.00 89.06 100 MET A C 1
ATOM 790 O O . MET A 1 100 ? -13.961 -2.966 0.909 1.00 89.06 100 MET A O 1
ATOM 794 N N . LYS A 1 101 ? -15.581 -1.701 -0.007 1.00 93.19 101 LYS A N 1
ATOM 795 C CA . LYS A 1 101 ? -14.820 -1.247 -1.170 1.00 93.19 101 LYS A CA 1
ATOM 796 C C . LYS A 1 101 ? -13.974 -0.035 -0.789 1.00 93.19 101 LYS A C 1
ATOM 798 O O . LYS A 1 101 ? -14.491 0.908 -0.203 1.00 93.19 101 LYS A O 1
ATOM 803 N N . LEU A 1 102 ? -12.689 -0.086 -1.127 1.00 93.19 102 LEU A N 1
ATOM 804 C CA . LEU A 1 102 ? -11.759 1.042 -1.017 1.00 93.19 102 LEU A CA 1
ATOM 805 C C . LEU A 1 102 ? -11.645 1.805 -2.339 1.00 93.19 102 LEU A C 1
ATOM 807 O O . LEU A 1 102 ? -11.295 2.972 -2.352 1.00 93.19 102 LEU A O 1
ATOM 811 N N . SER A 1 103 ? -11.954 1.146 -3.452 1.00 95.62 103 SER A N 1
ATOM 812 C CA . SER A 1 103 ? -12.210 1.768 -4.749 1.00 95.62 103 SER A CA 1
ATOM 813 C C . SER A 1 103 ? -13.083 0.820 -5.580 1.00 95.62 103 SER A C 1
ATOM 815 O O . SER A 1 103 ? -13.556 -0.204 -5.072 1.00 95.62 103 SER A O 1
ATOM 817 N N . GLN A 1 104 ? -13.285 1.114 -6.868 1.00 95.25 104 GLN A N 1
ATOM 818 C CA . GLN A 1 104 ? -14.086 0.279 -7.768 1.00 95.25 104 GLN A CA 1
ATOM 819 C C . GLN A 1 104 ? -13.674 -1.203 -7.718 1.00 95.25 104 GLN A C 1
ATOM 821 O O . GLN A 1 104 ? -14.522 -2.106 -7.673 1.00 95.25 104 GLN A O 1
ATOM 826 N N . ASN A 1 105 ? -12.367 -1.474 -7.692 1.00 96.62 105 ASN A N 1
ATOM 827 C CA . ASN A 1 105 ? -11.855 -2.833 -7.805 1.00 96.62 105 ASN A CA 1
ATOM 828 C C . ASN A 1 105 ? -11.143 -3.383 -6.574 1.00 96.62 105 ASN A C 1
ATOM 830 O O . ASN A 1 105 ? -10.950 -4.595 -6.540 1.00 96.62 105 ASN A O 1
ATOM 834 N N . PHE A 1 106 ? -10.844 -2.560 -5.572 1.00 96.56 106 PHE A N 1
ATOM 835 C CA . PHE A 1 106 ? -10.101 -2.983 -4.384 1.00 96.56 106 PHE A CA 1
ATOM 836 C C . PHE A 1 106 ? -10.992 -2.988 -3.140 1.00 96.56 106 PHE A C 1
ATOM 838 O O . PHE A 1 106 ? -11.870 -2.132 -2.979 1.00 96.56 106 PHE A O 1
ATOM 845 N N . THR A 1 107 ? -10.795 -3.968 -2.258 1.00 95.19 107 THR A N 1
ATOM 846 C CA . THR A 1 107 ? -11.532 -4.087 -0.987 1.00 95.19 107 THR A CA 1
ATOM 847 C C . THR A 1 107 ? -10.614 -3.941 0.218 1.00 95.19 107 THR A C 1
ATOM 849 O O . THR A 1 107 ? -9.403 -4.146 0.138 1.00 95.19 107 THR A O 1
ATOM 852 N N . LEU A 1 108 ? -11.198 -3.625 1.373 1.00 94.19 108 LEU A N 1
ATOM 853 C CA . LEU A 1 108 ? -10.453 -3.543 2.624 1.00 94.19 108 LEU A CA 1
ATOM 854 C C . LEU A 1 108 ? -9.817 -4.887 2.995 1.00 94.19 108 LEU A C 1
ATOM 856 O O . LEU A 1 108 ? -8.669 -4.923 3.436 1.00 94.19 108 LEU A O 1
ATOM 860 N N . GLN A 1 109 ? -10.527 -5.998 2.786 1.00 93.06 109 GLN A N 1
ATOM 861 C CA . GLN A 1 109 ? -9.974 -7.333 3.011 1.00 93.06 109 GLN A CA 1
ATOM 862 C C . GLN A 1 109 ? -8.731 -7.597 2.157 1.00 93.06 109 GLN A C 1
ATOM 864 O O . GLN A 1 109 ? -7.750 -8.118 2.679 1.00 93.06 109 GLN A O 1
ATOM 869 N N . GLU A 1 110 ? -8.749 -7.242 0.873 1.00 94.06 110 GLU A N 1
ATOM 870 C CA . GLU A 1 110 ? -7.599 -7.436 -0.016 1.00 94.06 110 GLU A CA 1
ATOM 871 C C . GLU A 1 110 ? -6.357 -6.705 0.511 1.00 94.06 110 GLU A C 1
ATOM 873 O O . GLU A 1 110 ? -5.273 -7.280 0.570 1.00 94.06 110 GLU A O 1
ATOM 878 N N . LEU A 1 111 ? -6.537 -5.476 1.000 1.00 96.94 111 LEU A N 1
ATOM 879 C CA . LEU A 1 111 ? -5.453 -4.649 1.531 1.00 96.94 111 LEU A CA 1
ATOM 880 C C . LEU A 1 111 ? -5.044 -4.999 2.972 1.00 96.94 111 LEU A C 1
ATOM 882 O O . LEU A 1 111 ? -4.044 -4.476 3.452 1.00 96.94 111 LEU A O 1
ATOM 886 N N . THR A 1 112 ? -5.780 -5.853 3.684 1.00 95.06 112 THR A N 1
ATOM 887 C CA . THR A 1 112 ? -5.496 -6.208 5.093 1.00 95.06 112 THR A CA 1
ATOM 888 C C . THR A 1 112 ? -5.208 -7.693 5.295 1.00 95.06 112 THR A C 1
ATOM 890 O O . THR A 1 112 ? -4.749 -8.102 6.366 1.00 95.06 112 THR A O 1
ATOM 893 N N . LYS A 1 113 ? -5.428 -8.526 4.274 1.00 92.69 113 LYS A N 1
ATOM 894 C CA . LYS A 1 113 ? -5.139 -9.955 4.340 1.00 92.69 113 LYS A CA 1
ATOM 895 C C . LYS A 1 113 ? -3.637 -10.181 4.508 1.00 92.69 113 LYS A C 1
ATOM 897 O O . LYS A 1 113 ? -2.814 -9.670 3.759 1.00 92.69 113 LYS A O 1
ATOM 902 N N . SER A 1 114 ? -3.286 -11.014 5.482 1.00 92.88 114 SER A N 1
ATOM 903 C CA . SER A 1 114 ? -1.924 -11.507 5.659 1.00 92.88 114 SER A CA 1
ATOM 904 C C . SER A 1 114 ? -1.959 -12.944 6.154 1.00 92.88 114 SER A C 1
ATOM 906 O O . SER A 1 114 ? -2.396 -13.215 7.273 1.00 92.88 114 SER A O 1
ATOM 908 N N . ASP A 1 115 ? -1.442 -13.871 5.349 1.00 92.44 115 ASP A N 1
ATOM 909 C CA . ASP A 1 115 ? -1.375 -15.290 5.720 1.00 92.44 115 ASP A CA 1
ATOM 910 C C . ASP A 1 115 ? -0.505 -15.510 6.964 1.00 92.44 115 ASP A C 1
ATOM 912 O O . ASP A 1 115 ? -0.758 -16.406 7.769 1.00 92.44 115 ASP A O 1
ATOM 916 N N . THR A 1 116 ? 0.504 -14.657 7.168 1.00 90.62 116 THR A N 1
ATOM 917 C CA . THR A 1 116 ? 1.319 -14.678 8.386 1.00 90.62 116 THR A CA 1
ATOM 918 C C . THR A 1 116 ? 0.528 -14.203 9.600 1.00 90.62 116 THR A C 1
ATOM 920 O O . THR A 1 116 ? 0.624 -14.838 10.648 1.00 90.62 116 THR A O 1
ATOM 923 N N . ALA A 1 117 ? -0.280 -13.146 9.475 1.00 90.44 117 ALA A N 1
ATOM 924 C CA . ALA A 1 117 ? -1.144 -12.702 10.566 1.00 90.44 117 ALA A CA 1
ATOM 925 C C . ALA A 1 117 ? -2.168 -13.781 10.941 1.00 90.44 117 ALA A C 1
ATOM 927 O O . ALA A 1 117 ? -2.305 -14.105 12.117 1.00 90.44 117 ALA A O 1
ATOM 928 N N . ILE A 1 118 ? -2.794 -14.413 9.941 1.00 90.44 118 ILE A N 1
ATOM 929 C CA . ILE A 1 118 ? -3.744 -15.518 10.131 1.00 90.44 118 ILE A CA 1
ATOM 930 C C . ILE A 1 118 ? -3.065 -16.698 10.836 1.00 90.44 118 ILE A C 1
ATOM 932 O O . ILE A 1 118 ? -3.542 -17.154 11.873 1.00 90.44 118 ILE A O 1
ATOM 936 N N . ARG A 1 119 ? -1.919 -17.162 10.320 1.00 93.06 119 ARG A N 1
ATOM 937 C CA . ARG A 1 119 ? -1.172 -18.299 10.886 1.00 93.06 119 ARG A CA 1
ATOM 938 C C . ARG A 1 119 ? -0.726 -18.055 12.327 1.00 93.06 119 ARG A C 1
ATOM 940 O O . ARG A 1 119 ? -0.621 -19.001 13.100 1.00 93.06 119 ARG A O 1
ATOM 947 N N . LEU A 1 120 ? -0.420 -16.806 12.672 1.00 89.31 120 LEU A N 1
ATOM 948 C CA . LEU A 1 120 ? 0.094 -16.426 13.987 1.00 89.31 120 LEU A CA 1
ATOM 949 C C . LEU A 1 120 ? -0.978 -15.854 14.925 1.00 89.31 120 LEU A C 1
ATOM 951 O O . LEU A 1 120 ? -0.647 -15.502 16.054 1.00 89.31 120 LEU A O 1
ATOM 955 N N . GLY A 1 121 ? -2.234 -15.748 14.481 1.00 89.38 121 GLY A N 1
ATOM 956 C CA . GLY A 1 121 ? -3.321 -15.159 15.265 1.00 89.38 121 GLY A CA 1
ATOM 957 C C . GLY A 1 121 ? -3.116 -13.677 15.603 1.00 89.38 121 GLY A C 1
ATOM 958 O O . GLY A 1 121 ? -3.575 -13.224 16.649 1.00 89.38 121 GLY A O 1
ATOM 959 N N . ILE A 1 122 ? -2.408 -12.925 14.755 1.00 85.56 122 ILE A N 1
ATOM 960 C CA . ILE A 1 122 ? -2.148 -11.492 14.948 1.00 85.56 122 ILE A CA 1
ATOM 961 C C . ILE A 1 122 ? -3.296 -10.694 14.331 1.00 85.56 122 ILE A C 1
ATOM 963 O O . ILE A 1 122 ? -3.635 -10.887 13.164 1.00 85.56 122 ILE A O 1
ATOM 967 N N . ALA A 1 123 ? -3.870 -9.764 15.094 1.00 83.81 123 ALA A N 1
ATOM 968 C CA . ALA A 1 123 ? -4.861 -8.834 14.565 1.00 83.81 123 ALA A CA 1
ATOM 969 C C . ALA A 1 123 ? -4.202 -7.866 13.564 1.00 83.81 123 ALA A C 1
ATOM 971 O O . ALA A 1 123 ? -3.212 -7.198 13.879 1.00 83.81 123 ALA A O 1
ATOM 972 N N . ASN A 1 124 ? -4.760 -7.793 12.355 1.00 90.69 124 ASN A N 1
ATOM 973 C CA . ASN A 1 124 ? -4.295 -6.910 11.285 1.00 90.69 124 ASN A CA 1
ATOM 974 C C . ASN A 1 124 ? -5.419 -5.988 10.800 1.00 90.69 124 ASN A C 1
ATOM 976 O O . ASN A 1 124 ? -5.744 -5.940 9.618 1.00 90.69 124 ASN A O 1
ATOM 980 N N . GLU A 1 125 ? -6.044 -5.293 11.747 1.00 88.06 125 GLU A N 1
ATOM 981 C CA . GLU A 1 125 ? -7.202 -4.435 11.498 1.00 88.06 125 GLU A CA 1
ATOM 982 C C . GLU A 1 125 ? -6.784 -2.955 11.531 1.00 88.06 125 GLU A C 1
ATOM 984 O O . GLU A 1 125 ? -6.219 -2.512 12.537 1.00 88.06 125 GLU A O 1
ATOM 989 N N . PRO A 1 126 ? -7.019 -2.184 10.454 1.00 86.19 126 PRO A N 1
ATOM 990 C CA . PRO A 1 126 ? -6.781 -0.748 10.451 1.00 86.19 126 PRO A CA 1
ATOM 991 C C . PRO A 1 126 ? -7.892 0.001 11.200 1.00 86.19 126 PRO A C 1
ATOM 993 O O . PRO A 1 126 ? -9.043 -0.433 11.243 1.00 86.19 126 PRO A O 1
ATOM 996 N N . ASN A 1 127 ? -7.557 1.158 11.767 1.00 82.75 127 ASN A N 1
ATOM 997 C CA . ASN A 1 127 ? -8.537 2.103 12.309 1.00 82.75 127 ASN A CA 1
ATOM 998 C C . ASN A 1 127 ? -9.171 2.975 11.203 1.00 82.75 127 ASN A C 1
ATOM 1000 O O . ASN A 1 127 ? -8.789 2.887 10.039 1.00 82.75 127 ASN A O 1
ATOM 1004 N N . SER A 1 128 ? -10.124 3.843 11.561 1.00 83.50 128 SER A N 1
ATOM 1005 C CA . SER A 1 128 ? -10.835 4.717 10.610 1.00 83.50 128 SER A CA 1
ATOM 1006 C C . SER A 1 128 ? -9.907 5.584 9.757 1.00 83.50 128 SER A C 1
ATOM 1008 O O . SER A 1 128 ? -10.091 5.677 8.545 1.00 83.50 128 SER A O 1
ATOM 1010 N N . ASP A 1 129 ? -8.885 6.181 10.370 1.00 85.31 129 ASP A N 1
ATOM 1011 C CA . ASP A 1 129 ? -7.950 7.072 9.679 1.00 85.31 129 ASP A CA 1
ATOM 1012 C C . ASP A 1 129 ? -7.077 6.279 8.703 1.00 85.31 129 ASP A C 1
ATOM 1014 O O . ASP A 1 129 ? -6.813 6.709 7.582 1.00 85.31 129 ASP A O 1
ATOM 1018 N N . GLN A 1 130 ? -6.653 5.082 9.109 1.00 90.50 130 GLN A N 1
ATOM 1019 C CA . GLN A 1 130 ? -5.914 4.158 8.256 1.00 90.50 130 GLN A CA 1
ATOM 1020 C C . GLN A 1 130 ? -6.777 3.653 7.097 1.00 90.50 130 GLN A C 1
ATOM 1022 O O . GLN A 1 130 ? -6.277 3.568 5.982 1.00 90.50 130 GLN A O 1
ATOM 1027 N N . ILE A 1 131 ? -8.065 3.379 7.312 1.00 90.06 131 ILE A N 1
ATOM 1028 C CA . ILE A 1 131 ? -8.992 3.002 6.236 1.00 90.06 131 ILE A CA 1
ATOM 1029 C C . ILE A 1 131 ? -9.119 4.134 5.209 1.00 90.06 131 ILE A C 1
ATOM 1031 O O . ILE A 1 131 ? -9.011 3.871 4.015 1.00 90.06 131 ILE A O 1
ATOM 1035 N N . ALA A 1 132 ? -9.261 5.388 5.650 1.00 89.94 132 ALA A N 1
ATOM 1036 C CA . ALA A 1 132 ? -9.298 6.540 4.746 1.00 89.94 132 ALA A CA 1
ATOM 1037 C C . ALA A 1 132 ? -7.998 6.679 3.928 1.00 89.94 132 ALA A C 1
ATOM 1039 O O . ALA A 1 132 ? -8.031 6.976 2.734 1.00 89.94 132 ALA A O 1
ATOM 1040 N N . LYS A 1 133 ? -6.842 6.397 4.541 1.00 93.88 133 LYS A N 1
ATOM 1041 C CA . LYS A 1 133 ? -5.556 6.361 3.828 1.00 93.88 133 LYS A CA 1
ATOM 1042 C C . LYS A 1 133 ? -5.461 5.209 2.829 1.00 93.88 133 LYS A C 1
ATOM 1044 O O . LYS A 1 133 ? -4.988 5.428 1.718 1.00 93.88 133 LYS A O 1
ATOM 1049 N N . LEU A 1 134 ? -5.947 4.015 3.179 1.00 96.75 134 LEU A N 1
ATOM 1050 C CA . LEU A 1 134 ? -6.017 2.883 2.250 1.00 96.75 134 LEU A CA 1
ATOM 1051 C C . LEU A 1 134 ? -6.947 3.177 1.071 1.00 96.75 134 LEU A C 1
ATOM 1053 O O . LEU A 1 134 ? -6.642 2.780 -0.049 1.00 96.75 134 LEU A O 1
ATOM 1057 N N . GLN A 1 135 ? -8.057 3.878 1.306 1.00 95.81 135 GLN A N 1
ATOM 1058 C CA . GLN A 1 135 ? -8.945 4.343 0.245 1.00 95.81 135 GLN A CA 1
ATOM 1059 C C . GLN A 1 135 ? -8.209 5.298 -0.700 1.00 95.81 135 GLN A C 1
ATOM 1061 O O . GLN A 1 135 ? -8.168 5.040 -1.899 1.00 95.81 135 GLN A O 1
ATOM 1066 N N . ASN A 1 136 ? -7.520 6.313 -0.169 1.00 96.81 136 ASN A N 1
ATOM 1067 C CA . ASN A 1 136 ? -6.691 7.212 -0.978 1.00 96.81 136 ASN A CA 1
ATOM 1068 C C . ASN A 1 136 ? -5.607 6.452 -1.770 1.00 96.81 136 ASN A C 1
ATOM 1070 O O . ASN A 1 136 ? -5.403 6.706 -2.955 1.00 96.81 136 ASN A O 1
ATOM 1074 N N . LEU A 1 137 ? -4.944 5.473 -1.146 1.00 98.19 137 LEU A N 1
ATOM 1075 C CA . LEU A 1 137 ? -3.969 4.592 -1.799 1.00 98.19 137 LEU A CA 1
ATOM 1076 C C . LEU A 1 137 ? -4.599 3.795 -2.949 1.00 98.19 137 LEU A C 1
ATOM 1078 O O . LEU A 1 137 ? -4.012 3.681 -4.024 1.00 98.19 137 LEU A O 1
ATOM 1082 N N . CYS A 1 138 ? -5.808 3.273 -2.755 1.00 98.25 138 CYS A N 1
ATOM 1083 C CA . CYS A 1 138 ? -6.515 2.551 -3.804 1.00 98.25 138 CYS A CA 1
ATOM 1084 C C . CYS A 1 138 ? -6.935 3.481 -4.947 1.00 98.25 138 CYS A C 1
ATOM 1086 O O . CYS A 1 138 ? -6.725 3.140 -6.104 1.00 98.25 138 CYS A O 1
ATOM 1088 N N . GLU A 1 139 ? -7.492 4.652 -4.648 1.00 97.56 139 GLU A N 1
ATOM 1089 C CA . GLU A 1 139 ? -8.014 5.593 -5.646 1.00 97.56 139 GLU A CA 1
ATOM 1090 C C . GLU A 1 139 ? -6.911 6.272 -6.468 1.00 97.56 139 GLU A C 1
ATOM 1092 O O . GLU A 1 139 ? -7.075 6.464 -7.670 1.00 97.56 139 GLU A O 1
ATOM 1097 N N . THR A 1 140 ? -5.781 6.616 -5.845 1.00 97.06 140 THR A N 1
ATOM 1098 C CA . THR A 1 140 ? -4.729 7.423 -6.492 1.00 97.06 140 THR A CA 1
ATOM 1099 C C . THR A 1 140 ? -3.574 6.611 -7.064 1.00 97.06 140 THR A C 1
ATOM 1101 O O . THR A 1 140 ? -2.856 7.117 -7.923 1.00 97.06 140 THR A O 1
ATOM 1104 N N . LEU A 1 141 ? -3.387 5.364 -6.620 1.00 98.44 141 LEU A N 1
ATOM 1105 C CA . LEU A 1 141 ? -2.302 4.494 -7.081 1.00 98.44 141 LEU A CA 1
ATOM 1106 C C . LEU A 1 141 ? -2.833 3.202 -7.709 1.00 98.44 141 LEU A C 1
ATOM 1108 O O . LEU A 1 141 ? -2.623 2.971 -8.899 1.00 98.44 141 LEU A O 1
ATOM 1112 N N . LEU A 1 142 ? -3.515 2.352 -6.934 1.00 98.56 142 LEU A N 1
ATOM 1113 C CA . LEU A 1 142 ? -3.849 0.996 -7.394 1.00 98.56 142 LEU A CA 1
ATOM 1114 C C . LEU A 1 142 ? -4.917 0.979 -8.493 1.00 98.56 142 LEU A C 1
ATOM 1116 O O . LEU A 1 142 ? -4.823 0.172 -9.416 1.00 98.56 142 LEU A O 1
ATOM 1120 N N . GLN A 1 143 ? -5.920 1.855 -8.423 1.00 98.44 143 GLN A N 1
ATOM 1121 C CA . GLN A 1 143 ? -6.980 1.935 -9.425 1.00 98.44 143 GLN A CA 1
ATOM 1122 C C . GLN A 1 143 ? -6.438 2.412 -10.782 1.00 98.44 143 GLN A C 1
ATOM 1124 O O . GLN A 1 143 ? -6.636 1.679 -11.747 1.00 98.44 143 GLN A O 1
ATOM 1129 N N . PRO A 1 144 ? -5.656 3.509 -10.884 1.00 98.44 144 PRO A N 1
ATOM 1130 C CA . PRO A 1 144 ? -4.992 3.878 -12.135 1.00 98.44 144 PRO A CA 1
ATOM 1131 C C . PRO A 1 144 ? -4.086 2.780 -12.705 1.00 98.44 144 PRO A C 1
ATOM 1133 O O . PRO A 1 144 ? -4.092 2.540 -13.913 1.00 98.44 144 PRO A O 1
ATOM 1136 N N . VAL A 1 145 ? -3.325 2.085 -11.848 1.00 98.44 145 VAL A N 1
ATOM 1137 C CA . VAL A 1 145 ? -2.508 0.934 -12.267 1.00 98.44 145 VAL A CA 1
ATOM 1138 C C . VAL A 1 145 ? -3.393 -0.159 -12.860 1.00 98.44 145 VAL A C 1
ATOM 1140 O O . VAL A 1 145 ? -3.107 -0.667 -13.944 1.00 98.44 145 VAL A O 1
ATOM 1143 N N . ARG A 1 146 ? -4.484 -0.508 -12.175 1.00 98.25 146 ARG A N 1
ATOM 1144 C CA . ARG A 1 146 ? -5.409 -1.541 -12.634 1.00 98.25 146 ARG A CA 1
ATOM 1145 C C . ARG A 1 146 ? -6.085 -1.167 -13.949 1.00 98.25 146 ARG A C 1
ATOM 1147 O O . ARG A 1 146 ? -6.211 -2.015 -14.827 1.00 98.25 146 ARG A O 1
ATOM 1154 N N . ASP A 1 147 ? -6.494 0.087 -14.098 1.00 98.19 147 ASP A N 1
ATOM 1155 C CA . ASP A 1 147 ? -7.127 0.590 -15.319 1.00 98.19 147 ASP A CA 1
ATOM 1156 C C . ASP A 1 147 ? -6.160 0.529 -16.512 1.00 98.19 147 ASP A C 1
ATOM 1158 O O . ASP A 1 147 ? -6.575 0.286 -17.645 1.00 98.19 147 ASP A O 1
ATOM 1162 N N . LYS A 1 148 ? -4.856 0.703 -16.257 1.00 98.12 148 LYS A N 1
ATOM 1163 C CA . LYS A 1 148 ? -3.808 0.645 -17.279 1.00 98.12 148 LYS A CA 1
ATOM 1164 C C . LYS A 1 148 ? -3.387 -0.778 -17.651 1.00 98.12 148 LYS A C 1
ATOM 1166 O O . LYS A 1 148 ? -3.232 -1.060 -18.839 1.00 98.12 148 LYS A O 1
ATOM 1171 N N . PHE A 1 149 ? -3.128 -1.629 -16.661 1.00 97.44 149 PHE A N 1
ATOM 1172 C CA . PHE A 1 149 ? -2.451 -2.919 -16.853 1.00 97.44 149 PHE A CA 1
ATOM 1173 C C . PHE A 1 149 ? -3.353 -4.139 -16.629 1.00 97.44 149 PHE A C 1
ATOM 1175 O O . PHE A 1 149 ? -2.970 -5.258 -16.959 1.00 97.44 149 PHE A O 1
ATOM 1182 N N . GLY A 1 150 ? -4.566 -3.945 -16.109 1.00 97.00 150 GLY A N 1
ATOM 1183 C CA . GLY A 1 150 ? -5.483 -5.027 -15.770 1.00 97.00 150 GLY A CA 1
ATOM 1184 C C . GLY A 1 150 ? -5.355 -5.483 -14.310 1.00 97.00 150 GLY A C 1
ATOM 1185 O O . GLY A 1 150 ? -4.935 -4.710 -13.453 1.00 97.00 150 GLY A O 1
ATOM 1186 N N . PRO A 1 151 ? -5.792 -6.713 -13.977 1.00 97.25 151 PRO A N 1
ATOM 1187 C CA . PRO A 1 151 ? -5.881 -7.184 -12.595 1.00 97.25 151 PRO A CA 1
ATOM 1188 C C . PRO A 1 151 ? -4.561 -7.077 -11.816 1.00 97.25 151 PRO A C 1
ATOM 1190 O O . PRO A 1 151 ? -3.551 -7.654 -12.204 1.00 97.25 151 PRO A O 1
ATOM 1193 N N . VAL A 1 152 ? -4.609 -6.378 -10.682 1.00 98.06 152 VAL A N 1
ATOM 1194 C CA . VAL A 1 152 ? -3.486 -6.221 -9.750 1.00 98.06 152 VAL A CA 1
ATOM 1195 C C . VAL A 1 152 ? -3.572 -7.284 -8.662 1.00 98.06 152 VAL A C 1
ATOM 1197 O O . VAL A 1 152 ? -4.649 -7.506 -8.110 1.00 98.06 152 VAL A O 1
ATOM 1200 N N . THR A 1 153 ? -2.440 -7.903 -8.335 1.00 97.19 153 THR A N 1
ATOM 1201 C CA . THR A 1 153 ? -2.299 -8.815 -7.198 1.00 97.19 153 THR A CA 1
ATOM 1202 C C . THR A 1 153 ? -1.635 -8.070 -6.049 1.00 97.19 153 THR A C 1
ATOM 1204 O O . THR A 1 153 ? -0.433 -7.815 -6.081 1.00 97.19 153 THR A O 1
ATOM 1207 N N . VAL A 1 154 ? -2.410 -7.728 -5.021 1.00 97.56 154 VAL A N 1
ATOM 1208 C CA . VAL A 1 154 ? -1.877 -7.165 -3.776 1.00 97.56 154 VAL A CA 1
ATOM 1209 C C . VAL A 1 154 ? -1.314 -8.293 -2.913 1.00 97.56 154 VAL A C 1
ATOM 1211 O O . VAL A 1 154 ? -2.041 -9.206 -2.521 1.00 97.56 154 VAL A O 1
ATOM 1214 N N . THR A 1 155 ? -0.023 -8.227 -2.591 1.00 94.12 155 THR A N 1
ATOM 1215 C CA . THR A 1 155 ? 0.640 -9.209 -1.720 1.00 94.12 155 THR A CA 1
ATOM 1216 C C . THR A 1 155 ? 0.696 -8.733 -0.269 1.00 94.12 155 THR A C 1
ATOM 1218 O O . THR A 1 155 ? 0.665 -9.553 0.652 1.00 94.12 155 THR A O 1
ATOM 1221 N N . SER A 1 156 ? 0.741 -7.415 -0.038 1.00 96.00 156 SER A N 1
ATOM 1222 C CA . SER A 1 156 ? 0.737 -6.829 1.308 1.00 96.00 156 SER A CA 1
ATOM 1223 C C . SER A 1 156 ? 0.341 -5.347 1.282 1.00 96.00 156 SER A C 1
ATOM 1225 O O . SER A 1 156 ? 1.023 -4.524 0.687 1.00 96.00 156 SER A O 1
ATOM 1227 N N . GLY A 1 157 ? -0.755 -4.985 1.956 1.00 96.81 157 GLY A N 1
ATOM 1228 C CA . GLY A 1 157 ? -1.197 -3.596 2.142 1.00 96.81 157 GLY A CA 1
ATOM 1229 C C . GLY A 1 157 ? -0.928 -3.099 3.564 1.00 96.81 157 GLY A C 1
ATOM 1230 O O . GLY A 1 157 ? 0.214 -2.917 3.977 1.00 96.81 157 GLY A O 1
ATOM 1231 N N . PHE A 1 158 ? -1.975 -2.899 4.357 1.00 97.38 158 PHE A N 1
ATOM 1232 C CA . PHE A 1 158 ? -1.838 -2.557 5.768 1.00 97.38 158 PHE A CA 1
ATOM 1233 C C . PHE A 1 158 ? -1.173 -3.678 6.575 1.00 97.38 158 PHE A C 1
ATOM 1235 O O . PHE A 1 158 ? -1.512 -4.860 6.452 1.00 97.38 158 PHE A O 1
ATOM 1242 N N . ARG A 1 159 ? -0.262 -3.286 7.470 1.00 95.31 159 ARG A N 1
ATOM 1243 C CA . ARG A 1 159 ? 0.336 -4.183 8.463 1.00 95.31 159 ARG A CA 1
ATOM 1244 C C . ARG A 1 159 ? 0.322 -3.528 9.833 1.00 95.31 159 ARG A C 1
ATOM 1246 O O . ARG A 1 159 ? 0.957 -2.495 10.010 1.00 95.31 159 ARG A O 1
ATOM 1253 N N . SER A 1 160 ? -0.314 -4.147 10.818 1.00 92.25 160 SER A N 1
ATOM 1254 C CA . SER A 1 160 ? -0.243 -3.702 12.207 1.00 92.25 160 SER A CA 1
ATOM 1255 C C . SER A 1 160 ? 1.212 -3.664 12.685 1.00 92.25 160 SER A C 1
ATOM 1257 O O . SER A 1 160 ? 2.095 -4.328 12.133 1.00 92.25 160 SER A O 1
ATOM 1259 N N . VAL A 1 161 ? 1.483 -2.860 13.714 1.00 91.81 161 VAL A N 1
ATOM 1260 C CA . VAL A 1 161 ? 2.837 -2.729 14.274 1.00 91.81 161 VAL A CA 1
ATOM 1261 C C . VAL A 1 161 ? 3.370 -4.095 14.714 1.00 91.81 161 VAL A C 1
ATOM 1263 O O . VAL A 1 161 ? 4.504 -4.444 14.388 1.00 91.81 161 VAL A O 1
ATOM 1266 N N . ASP A 1 162 ? 2.525 -4.903 15.354 1.00 89.06 162 ASP A N 1
ATOM 1267 C CA . ASP A 1 162 ? 2.862 -6.260 15.791 1.00 89.06 162 ASP A CA 1
ATOM 1268 C C . ASP A 1 162 ? 3.214 -7.170 14.612 1.00 89.06 162 ASP A C 1
ATOM 1270 O O . ASP A 1 162 ? 4.216 -7.892 14.655 1.00 89.06 162 ASP A O 1
ATOM 1274 N N . LEU A 1 163 ? 2.433 -7.104 13.527 1.00 92.38 163 LEU A N 1
ATOM 1275 C CA . LEU A 1 163 ? 2.727 -7.852 12.310 1.00 92.38 163 LEU A CA 1
ATOM 1276 C C . LEU A 1 163 ? 4.059 -7.406 11.699 1.00 92.38 163 LEU A C 1
ATOM 1278 O O . LEU A 1 163 ? 4.861 -8.265 11.337 1.00 92.38 163 LEU A O 1
ATOM 1282 N N . CYS A 1 164 ? 4.323 -6.095 11.632 1.00 90.31 164 CYS A N 1
ATOM 1283 C CA . CYS A 1 164 ? 5.587 -5.556 11.130 1.00 90.31 164 CYS A CA 1
ATOM 1284 C C . CYS A 1 164 ? 6.778 -6.111 11.916 1.00 90.31 164 CYS A C 1
ATOM 1286 O O . CYS A 1 164 ? 7.682 -6.687 11.314 1.00 90.31 164 CYS A O 1
ATOM 1288 N N . VAL A 1 165 ? 6.753 -6.016 13.249 1.00 91.62 165 VAL A N 1
ATOM 1289 C CA . VAL A 1 165 ? 7.824 -6.549 14.108 1.00 91.62 165 VAL A CA 1
ATOM 1290 C C . VAL A 1 165 ? 8.008 -8.044 13.871 1.00 91.62 165 VAL A C 1
ATOM 1292 O O . VAL A 1 165 ? 9.136 -8.523 13.744 1.00 91.62 165 VAL A O 1
ATOM 1295 N N . LYS A 1 166 ? 6.906 -8.794 13.764 1.00 92.19 166 LYS A N 1
ATOM 1296 C CA . LYS A 1 166 ? 6.960 -10.250 13.643 1.00 92.19 166 LYS A CA 1
ATOM 1297 C C . LYS A 1 166 ? 7.598 -10.732 12.343 1.00 92.19 166 LYS A C 1
ATOM 1299 O O . LYS A 1 166 ? 8.266 -11.765 12.355 1.00 92.19 166 LYS A O 1
ATOM 1304 N N . ILE A 1 167 ? 7.414 -9.998 11.249 1.00 90.75 167 ILE A N 1
ATOM 1305 C CA . ILE A 1 167 ? 8.022 -10.310 9.946 1.00 90.75 167 ILE A CA 1
ATOM 1306 C C . ILE A 1 167 ? 9.391 -9.642 9.750 1.00 90.75 167 ILE A C 1
ATOM 1308 O O . ILE A 1 167 ? 9.955 -9.713 8.662 1.00 90.75 167 ILE A O 1
ATOM 1312 N N . GLY A 1 168 ? 9.932 -8.989 10.786 1.00 89.38 168 GLY A N 1
ATOM 1313 C CA . GLY A 1 168 ? 11.218 -8.289 10.725 1.00 89.38 168 GLY A CA 1
ATOM 1314 C C . GLY A 1 168 ? 11.173 -6.952 9.975 1.00 89.38 168 GLY A C 1
ATOM 1315 O O . GLY A 1 168 ? 12.219 -6.439 9.582 1.00 89.38 168 GLY A O 1
ATOM 1316 N N . SER A 1 169 ? 9.980 -6.389 9.771 1.00 88.94 169 SER A N 1
ATOM 1317 C CA . SER A 1 169 ? 9.778 -5.043 9.234 1.00 88.94 169 SER A CA 1
ATOM 1318 C C . SER A 1 169 ? 9.861 -3.986 10.344 1.00 88.94 169 SER A C 1
ATOM 1320 O O . SER A 1 169 ? 9.758 -4.273 11.537 1.00 88.94 169 SER A O 1
ATOM 1322 N N . SER A 1 170 ? 10.060 -2.730 9.950 1.00 89.62 170 SER A N 1
ATOM 1323 C CA . SER A 1 170 ? 10.152 -1.601 10.881 1.00 89.62 170 SER A CA 1
ATOM 1324 C C . SER A 1 170 ? 8.790 -1.255 11.487 1.00 89.62 170 SER A C 1
ATOM 1326 O O . SER A 1 170 ? 7.795 -1.178 10.769 1.00 89.62 170 SER A O 1
ATOM 1328 N N . ILE A 1 171 ? 8.760 -0.915 12.781 1.00 87.31 171 ILE A N 1
ATOM 1329 C CA . ILE A 1 171 ? 7.571 -0.338 13.442 1.00 87.31 171 ILE A CA 1
ATOM 1330 C C . ILE A 1 171 ? 7.105 0.967 12.781 1.00 87.31 171 ILE A C 1
ATOM 1332 O O . ILE A 1 171 ? 5.931 1.311 12.836 1.00 87.31 171 ILE A O 1
ATOM 1336 N N . ASN A 1 172 ? 8.029 1.679 12.130 1.00 86.56 172 ASN A N 1
ATOM 1337 C CA . ASN A 1 172 ? 7.773 2.941 11.441 1.00 86.56 172 ASN A CA 1
ATOM 1338 C C . ASN A 1 172 ? 7.504 2.741 9.939 1.00 86.56 172 ASN A C 1
ATOM 1340 O O . ASN A 1 172 ? 7.552 3.710 9.179 1.00 86.56 172 ASN A O 1
ATOM 1344 N N . SER A 1 173 ? 7.268 1.497 9.498 1.00 90.88 173 SER A N 1
ATOM 1345 C CA . SER A 1 173 ? 6.959 1.171 8.103 1.00 90.88 173 SER A CA 1
ATOM 1346 C C . SER A 1 173 ? 5.721 1.929 7.620 1.00 90.88 173 SER A C 1
ATOM 1348 O O . SER A 1 173 ? 4.747 2.087 8.355 1.00 90.88 173 SER A O 1
ATOM 1350 N N . GLN A 1 174 ? 5.722 2.351 6.355 1.00 95.56 174 GLN A N 1
ATOM 1351 C CA . GLN A 1 174 ? 4.553 2.986 5.742 1.00 95.56 174 GLN A CA 1
ATOM 1352 C C . GLN A 1 174 ? 3.356 2.035 5.608 1.00 95.56 174 GLN A C 1
ATOM 1354 O O . GLN A 1 174 ? 2.217 2.493 5.635 1.00 95.56 174 GLN A O 1
ATOM 1359 N N . HIS A 1 175 ? 3.577 0.716 5.619 1.00 96.94 175 HIS A N 1
ATOM 1360 C CA . HIS A 1 175 ? 2.483 -0.256 5.739 1.00 96.94 175 HIS A CA 1
ATOM 1361 C C . HIS A 1 175 ? 1.719 -0.111 7.062 1.00 96.94 175 HIS A C 1
ATOM 1363 O O . HIS A 1 175 ? 0.495 -0.209 7.076 1.00 96.94 175 HIS A O 1
ATOM 1369 N N . ALA A 1 176 ? 2.412 0.189 8.169 1.00 93.50 176 ALA A N 1
ATOM 1370 C CA . ALA A 1 176 ? 1.771 0.446 9.464 1.00 93.50 176 ALA A CA 1
ATOM 1371 C C . ALA A 1 176 ? 1.025 1.782 9.511 1.00 93.50 176 ALA A C 1
ATOM 1373 O O . ALA A 1 176 ? 0.127 1.981 10.331 1.00 93.50 176 ALA A O 1
ATOM 1374 N N . LYS A 1 177 ? 1.356 2.688 8.591 1.00 93.56 177 LYS A N 1
ATOM 1375 C CA . LYS A 1 177 ? 0.669 3.966 8.410 1.00 93.56 177 LYS A CA 1
ATOM 1376 C C . LYS A 1 177 ? -0.468 3.904 7.391 1.00 93.56 177 LYS A C 1
ATOM 1378 O O . LYS A 1 177 ? -1.111 4.931 7.207 1.00 93.56 177 LYS A O 1
ATOM 1383 N N . ALA A 1 178 ? -0.724 2.738 6.781 1.00 96.62 178 ALA A N 1
ATOM 1384 C CA . ALA A 1 178 ? -1.682 2.561 5.685 1.00 96.62 178 ALA A CA 1
ATOM 1385 C C . ALA A 1 178 ? -1.366 3.408 4.433 1.00 96.62 178 ALA A C 1
ATOM 1387 O O . ALA A 1 178 ? -2.257 3.834 3.709 1.00 96.62 178 ALA A O 1
ATOM 1388 N N . GLU A 1 179 ? -0.080 3.653 4.186 1.00 97.00 179 GLU A N 1
ATOM 1389 C CA . GLU A 1 179 ? 0.412 4.521 3.106 1.00 97.00 179 GLU A CA 1
ATOM 1390 C C . GLU A 1 179 ? 1.140 3.742 2.005 1.00 97.00 179 GLU A C 1
ATOM 1392 O O . GLU A 1 179 ? 1.552 4.343 1.019 1.00 97.00 179 GLU A O 1
ATOM 1397 N N . ALA A 1 180 ? 1.343 2.431 2.174 1.00 98.06 180 ALA A N 1
ATOM 1398 C CA . ALA A 1 180 ? 2.135 1.605 1.268 1.00 98.06 180 ALA A CA 1
ATOM 1399 C C . ALA A 1 180 ? 1.447 0.294 0.901 1.00 98.06 180 ALA A C 1
ATOM 1401 O O . ALA A 1 180 ? 0.632 -0.236 1.662 1.00 98.06 180 ALA A O 1
ATOM 1402 N N . VAL A 1 181 ? 1.837 -0.227 -0.255 1.00 98.56 181 VAL A N 1
ATOM 1403 C CA . VAL A 1 181 ? 1.380 -1.497 -0.802 1.00 98.56 181 VAL A CA 1
ATOM 1404 C C . VAL A 1 181 ? 2.520 -2.199 -1.537 1.00 98.56 181 VAL A C 1
ATOM 1406 O O . VAL A 1 181 ? 3.301 -1.570 -2.249 1.00 98.56 181 VAL A O 1
ATOM 1409 N N . ASP A 1 182 ? 2.580 -3.512 -1.351 1.00 98.12 182 ASP A N 1
ATOM 1410 C CA . ASP A 1 182 ? 3.389 -4.460 -2.102 1.00 98.12 182 ASP A CA 1
ATOM 1411 C C . ASP A 1 182 ? 2.453 -5.184 -3.078 1.00 98.12 182 ASP A C 1
ATOM 1413 O O . ASP A 1 182 ? 1.406 -5.709 -2.670 1.00 98.12 182 ASP A O 1
ATOM 1417 N N . PHE A 1 183 ? 2.783 -5.170 -4.367 1.00 98.25 183 PHE A N 1
ATOM 1418 C CA . PHE A 1 183 ? 1.918 -5.716 -5.407 1.00 98.25 183 PHE A CA 1
ATOM 1419 C C . PHE A 1 183 ? 2.678 -6.062 -6.687 1.00 98.25 183 PHE A C 1
ATOM 1421 O O . PHE A 1 183 ? 3.817 -5.647 -6.908 1.00 98.25 183 PHE A O 1
ATOM 1428 N N . GLU A 1 184 ? 1.995 -6.822 -7.536 1.00 97.75 184 GLU A N 1
ATOM 1429 C CA . GLU A 1 184 ? 2.452 -7.258 -8.852 1.00 97.75 184 GLU A CA 1
ATOM 1430 C C . GLU A 1 184 ? 1.279 -7.215 -9.842 1.00 97.75 184 GLU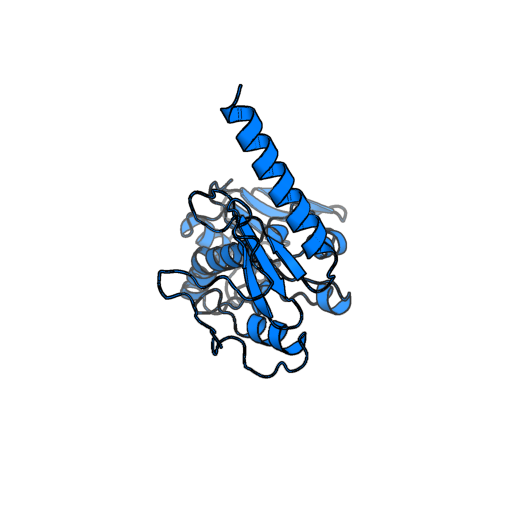 A C 1
ATOM 1432 O O . GLU A 1 184 ? 0.107 -7.277 -9.449 1.00 97.75 184 GLU A O 1
ATOM 1437 N N . VAL A 1 185 ? 1.581 -7.147 -11.140 1.00 97.12 185 VAL A N 1
ATOM 1438 C CA . VAL A 1 185 ? 0.581 -7.280 -12.208 1.00 97.12 185 VAL A CA 1
ATOM 1439 C C . VAL A 1 185 ? 1.018 -8.384 -13.155 1.00 97.12 185 VAL A C 1
ATOM 1441 O O . VAL A 1 185 ? 2.005 -8.248 -13.873 1.00 97.12 185 VAL A O 1
ATOM 1444 N N . SER A 1 186 ? 0.284 -9.496 -13.160 1.00 93.50 186 SER A N 1
ATOM 1445 C CA . SER A 1 186 ? 0.646 -10.666 -13.962 1.00 93.50 186 SER A CA 1
ATOM 1446 C C . SER A 1 186 ? 0.759 -10.317 -15.447 1.00 93.50 186 SER A C 1
ATOM 1448 O O . SER A 1 186 ? -0.186 -9.811 -16.048 1.00 93.50 186 SER A O 1
ATOM 1450 N N . GLY A 1 187 ? 1.909 -10.630 -16.047 1.00 92.19 187 GLY A N 1
ATOM 1451 C CA . GLY A 1 187 ? 2.179 -10.342 -17.457 1.00 92.19 187 GLY A CA 1
ATOM 1452 C C . GLY A 1 187 ? 2.713 -8.932 -17.725 1.00 92.19 187 GLY A C 1
ATOM 1453 O O . GLY A 1 187 ? 2.935 -8.600 -18.885 1.00 92.19 187 GLY A O 1
ATOM 1454 N N . THR A 1 188 ? 2.942 -8.124 -16.688 1.00 95.19 188 THR A N 1
ATOM 1455 C CA . THR A 1 188 ? 3.642 -6.835 -16.776 1.00 95.19 188 THR A CA 1
ATOM 1456 C C . THR A 1 188 ? 4.974 -6.943 -16.043 1.00 95.19 188 THR A C 1
ATOM 1458 O O . THR A 1 188 ? 5.018 -7.464 -14.933 1.00 95.19 188 THR A O 1
ATOM 1461 N N . ASP A 1 189 ? 6.055 -6.453 -16.652 1.00 96.50 189 ASP A N 1
ATOM 1462 C CA . ASP A 1 189 ? 7.353 -6.368 -15.983 1.00 96.50 189 ASP A CA 1
ATOM 1463 C C . ASP A 1 189 ? 7.246 -5.438 -14.762 1.00 96.50 189 ASP A C 1
ATOM 1465 O O . ASP A 1 189 ? 6.750 -4.311 -14.866 1.00 96.50 189 ASP A O 1
ATOM 1469 N N . ASN A 1 190 ? 7.718 -5.893 -13.600 1.00 96.75 190 ASN A N 1
ATOM 1470 C CA . ASN A 1 190 ? 7.733 -5.090 -12.379 1.00 96.75 190 ASN A CA 1
ATOM 1471 C C . ASN A 1 190 ? 8.514 -3.777 -12.562 1.00 96.75 190 ASN A C 1
ATOM 1473 O O . ASN A 1 190 ? 8.125 -2.750 -11.998 1.00 96.75 190 ASN A O 1
ATOM 1477 N N . ALA A 1 191 ? 9.573 -3.768 -13.379 1.00 96.56 191 ALA A N 1
ATOM 1478 C CA . ALA A 1 191 ? 10.258 -2.543 -13.761 1.00 96.56 191 ALA A CA 1
ATOM 1479 C C . ALA A 1 191 ? 9.331 -1.625 -14.572 1.00 96.56 191 ALA A C 1
ATOM 1481 O O . ALA A 1 191 ? 9.141 -0.478 -14.173 1.00 96.56 191 ALA A O 1
ATOM 1482 N N . ASP A 1 192 ? 8.701 -2.105 -15.647 1.00 96.88 192 ASP A N 1
ATOM 1483 C CA . ASP A 1 192 ? 7.794 -1.291 -16.478 1.00 96.88 192 ASP A CA 1
ATOM 1484 C C . ASP A 1 192 ? 6.661 -0.675 -15.664 1.00 96.88 192 ASP A C 1
ATOM 1486 O O . ASP A 1 192 ? 6.370 0.518 -15.785 1.00 96.88 192 ASP A O 1
ATOM 1490 N N . LEU A 1 193 ? 6.065 -1.481 -14.787 1.00 97.31 193 LEU A N 1
ATOM 1491 C CA . LEU A 1 193 ? 5.044 -1.055 -13.845 1.00 97.31 193 LEU A CA 1
ATOM 1492 C C . LEU A 1 193 ? 5.550 0.089 -12.957 1.00 97.31 193 LEU A C 1
ATOM 1494 O O . LEU A 1 193 ? 4.901 1.133 -12.852 1.00 97.31 193 LEU A O 1
ATOM 1498 N N . ALA A 1 194 ? 6.728 -0.075 -12.355 1.00 97.62 194 ALA A N 1
ATOM 1499 C CA . ALA A 1 194 ? 7.313 0.929 -11.479 1.00 97.62 194 ALA A CA 1
ATOM 1500 C C . ALA A 1 194 ? 7.679 2.223 -12.231 1.00 97.62 194 ALA A C 1
ATOM 1502 O O . ALA A 1 194 ? 7.378 3.318 -11.755 1.00 97.62 194 ALA A O 1
ATOM 1503 N N . TYR A 1 195 ? 8.264 2.137 -13.430 1.00 97.50 195 TYR A N 1
ATOM 1504 C CA . TYR A 1 195 ? 8.539 3.321 -14.256 1.00 97.50 195 TYR A CA 1
ATOM 1505 C C . TYR A 1 195 ? 7.248 4.024 -14.688 1.00 97.50 195 TYR A C 1
ATOM 1507 O O . TYR A 1 195 ? 7.172 5.250 -14.620 1.00 97.50 195 TYR A O 1
ATOM 1515 N N . TRP A 1 196 ? 6.201 3.278 -15.051 1.00 98.00 196 TRP A N 1
ATOM 1516 C CA . TRP A 1 196 ? 4.914 3.877 -15.392 1.00 98.00 196 TRP A CA 1
ATOM 1517 C C . TRP A 1 196 ? 4.315 4.641 -14.209 1.00 98.00 196 TRP A C 1
ATOM 1519 O O . TRP A 1 196 ? 3.913 5.793 -14.374 1.00 98.00 196 TRP A O 1
ATOM 1529 N N . ILE A 1 197 ? 4.320 4.061 -13.005 1.00 98.12 197 ILE A N 1
ATOM 1530 C CA . ILE A 1 197 ? 3.870 4.757 -11.788 1.00 98.12 197 ILE A CA 1
ATOM 1531 C C . ILE A 1 197 ? 4.700 6.019 -11.563 1.00 98.12 197 ILE A C 1
ATOM 1533 O O . ILE A 1 197 ? 4.145 7.082 -11.278 1.00 98.12 197 ILE A O 1
ATOM 1537 N N . LYS A 1 198 ? 6.024 5.915 -11.736 1.00 97.12 198 LYS A N 1
ATOM 1538 C CA . LYS A 1 198 ? 6.964 7.024 -11.544 1.00 97.12 198 LYS A CA 1
ATOM 1539 C C . LYS A 1 198 ? 6.575 8.251 -12.364 1.00 97.12 198 LYS A C 1
ATOM 1541 O O . LYS A 1 198 ? 6.704 9.373 -11.872 1.00 97.12 198 LYS A O 1
ATOM 1546 N N . ASP A 1 199 ? 6.130 8.008 -13.592 1.00 96.75 199 ASP A N 1
ATOM 1547 C CA . ASP A 1 199 ? 5.904 9.030 -14.608 1.00 96.75 199 ASP A CA 1
ATOM 1548 C C . ASP A 1 199 ? 4.440 9.497 -14.684 1.00 96.75 199 ASP A C 1
ATOM 1550 O O . ASP A 1 199 ? 4.183 10.578 -15.208 1.00 96.75 199 ASP A O 1
ATOM 1554 N N . ASN A 1 200 ? 3.486 8.721 -14.153 1.00 98.00 200 ASN A N 1
ATOM 1555 C CA . ASN A 1 200 ? 2.049 9.001 -14.292 1.00 98.00 200 ASN A CA 1
ATOM 1556 C C . ASN A 1 200 ? 1.331 9.304 -12.969 1.00 98.00 200 ASN A C 1
ATOM 1558 O O . ASN A 1 200 ? 0.247 9.881 -12.995 1.00 98.00 200 ASN A O 1
ATOM 1562 N N . ILE A 1 201 ? 1.902 8.940 -11.816 1.00 97.31 201 ILE A N 1
ATOM 1563 C CA . ILE A 1 201 ? 1.256 9.123 -10.510 1.00 97.31 201 ILE A CA 1
ATOM 1564 C C . ILE A 1 201 ? 1.972 10.223 -9.727 1.00 97.31 201 ILE A C 1
ATOM 1566 O O . ILE A 1 201 ? 3.107 10.073 -9.294 1.00 97.31 201 ILE A O 1
ATOM 1570 N N . GLU A 1 202 ? 1.328 11.359 -9.484 1.00 94.38 202 GLU A N 1
ATOM 1571 C CA . GLU A 1 202 ? 2.006 12.473 -8.803 1.00 94.38 202 GLU A CA 1
ATOM 1572 C C . GLU A 1 202 ? 2.293 12.177 -7.319 1.00 94.38 202 GLU A C 1
ATOM 1574 O O . GLU A 1 202 ? 3.333 12.574 -6.794 1.00 94.38 202 GLU A O 1
ATOM 1579 N N . GLY A 1 203 ? 1.421 11.418 -6.649 1.00 95.25 203 GLY A N 1
ATOM 1580 C CA . GLY A 1 203 ? 1.482 11.176 -5.203 1.00 95.25 203 GLY A CA 1
ATOM 1581 C C . GLY A 1 203 ? 2.485 10.119 -4.720 1.00 95.25 203 GLY A C 1
ATOM 1582 O O . GLY A 1 203 ? 2.614 9.945 -3.509 1.00 95.25 203 GLY A O 1
ATOM 1583 N N . TRP A 1 204 ? 3.197 9.404 -5.609 1.00 97.88 204 TRP A N 1
ATOM 1584 C CA . TRP A 1 204 ? 4.116 8.331 -5.183 1.00 97.88 204 TRP A CA 1
ATOM 1585 C C . TRP A 1 204 ? 5.292 8.890 -4.370 1.00 97.88 204 TRP A C 1
ATOM 1587 O O . TRP A 1 204 ? 5.911 9.872 -4.777 1.00 97.88 204 TRP A O 1
ATOM 1597 N N . ASP A 1 205 ? 5.626 8.262 -3.246 1.00 98.19 205 ASP A N 1
ATOM 1598 C CA . ASP A 1 205 ? 6.640 8.712 -2.286 1.00 98.19 205 ASP A CA 1
ATOM 1599 C C . ASP A 1 205 ? 7.918 7.879 -2.344 1.00 98.19 205 ASP A C 1
ATOM 1601 O O . ASP A 1 205 ? 8.988 8.386 -2.700 1.00 98.19 205 ASP A O 1
ATOM 1605 N N . GLN A 1 206 ? 7.810 6.597 -2.012 1.00 97.75 206 GLN A N 1
ATOM 1606 C CA . GLN A 1 206 ? 8.912 5.653 -2.070 1.00 97.75 206 GLN A CA 1
ATOM 1607 C C . GLN A 1 206 ? 8.491 4.449 -2.893 1.00 97.75 206 GLN A C 1
ATOM 1609 O O . GLN A 1 206 ? 7.477 3.818 -2.618 1.00 97.75 206 GLN A O 1
ATOM 1614 N N . MET A 1 207 ? 9.301 4.136 -3.895 1.00 98.06 207 MET A N 1
ATOM 1615 C CA . MET A 1 207 ? 9.092 3.021 -4.794 1.00 98.06 207 MET A CA 1
ATOM 1616 C C . MET A 1 207 ? 10.335 2.145 -4.792 1.00 98.06 207 MET A C 1
ATOM 1618 O O . MET A 1 207 ? 11.453 2.626 -5.005 1.00 98.06 207 MET A O 1
ATOM 1622 N N . ILE A 1 208 ? 10.140 0.868 -4.486 1.00 98.12 208 ILE A N 1
ATOM 1623 C CA . ILE A 1 208 ? 11.214 -0.103 -4.328 1.00 98.12 208 ILE A CA 1
ATOM 1624 C C . ILE A 1 208 ? 10.875 -1.328 -5.166 1.00 98.12 208 ILE A C 1
ATOM 1626 O O . ILE A 1 208 ? 9.858 -1.975 -4.941 1.00 98.12 208 ILE A O 1
ATOM 1630 N N . LEU A 1 209 ? 11.750 -1.665 -6.110 1.00 97.44 209 LEU A N 1
ATOM 1631 C CA . LEU A 1 209 ? 11.746 -2.984 -6.734 1.00 97.44 209 LEU A CA 1
ATOM 1632 C C . LEU A 1 209 ? 12.400 -3.965 -5.765 1.00 97.44 209 LEU A C 1
ATOM 1634 O O . LEU A 1 209 ? 13.630 -4.002 -5.634 1.00 97.44 209 LEU A O 1
ATOM 1638 N N . GLU A 1 210 ? 11.584 -4.697 -5.016 1.00 96.38 210 GLU A N 1
ATOM 1639 C CA . GLU A 1 210 ? 12.065 -5.610 -3.988 1.00 96.38 210 GLU A CA 1
ATOM 1640 C C . GLU A 1 210 ? 12.409 -6.970 -4.583 1.00 96.38 210 GLU A C 1
ATOM 1642 O O . GLU A 1 210 ? 11.548 -7.671 -5.101 1.00 96.38 210 GLU A O 1
ATOM 1647 N N . PHE A 1 211 ? 13.690 -7.343 -4.496 1.00 95.44 211 PHE A N 1
ATOM 1648 C CA . PHE A 1 211 ? 14.239 -8.610 -4.989 1.00 95.44 211 PHE A CA 1
ATOM 1649 C C . PHE A 1 211 ? 14.003 -8.862 -6.488 1.00 95.44 211 PHE A C 1
ATOM 1651 O O . PHE A 1 211 ? 13.982 -10.010 -6.922 1.00 95.44 211 PHE A O 1
ATOM 1658 N N . TYR A 1 212 ? 13.877 -7.787 -7.269 1.00 94.44 212 TYR A N 1
ATOM 1659 C CA . TYR A 1 212 ? 13.810 -7.833 -8.728 1.00 94.44 212 TYR A CA 1
ATOM 1660 C C . TYR A 1 212 ? 15.168 -8.205 -9.342 1.00 94.44 212 TYR A C 1
ATOM 1662 O O . TYR A 1 212 ? 16.210 -7.621 -9.010 1.00 94.44 212 TYR A O 1
ATOM 1670 N N . THR A 1 213 ? 15.134 -9.143 -10.279 1.00 92.19 213 THR A N 1
ATOM 1671 C CA . THR A 1 213 ? 16.248 -9.590 -11.111 1.00 92.19 213 THR A CA 1
ATOM 1672 C C . THR A 1 213 ? 16.107 -8.977 -12.502 1.00 92.19 213 THR A C 1
ATOM 1674 O O . THR A 1 213 ? 15.129 -9.200 -13.209 1.00 92.19 213 THR A O 1
ATOM 1677 N N . ILE A 1 214 ? 17.115 -8.210 -12.920 1.00 88.69 214 ILE A N 1
ATOM 1678 C CA . ILE A 1 214 ? 17.149 -7.597 -14.256 1.00 88.69 214 ILE A CA 1
ATOM 1679 C C . ILE A 1 214 ? 17.122 -8.701 -15.320 1.00 88.69 214 ILE A C 1
ATOM 1681 O O . ILE A 1 214 ? 17.944 -9.615 -15.271 1.00 88.69 214 ILE A O 1
ATOM 1685 N N . GLY A 1 215 ? 16.212 -8.585 -16.289 1.00 87.62 215 GLY A N 1
ATOM 1686 C CA . GLY A 1 215 ? 16.001 -9.595 -17.330 1.00 87.62 215 GLY A CA 1
ATOM 1687 C C . GLY A 1 215 ? 14.950 -10.651 -16.974 1.00 87.62 215 GLY A C 1
ATOM 1688 O O . GLY A 1 215 ? 14.625 -11.477 -17.824 1.00 87.62 215 GLY A O 1
ATOM 1689 N N . GLU A 1 216 ? 14.398 -10.627 -15.755 1.00 92.00 216 GLU A N 1
ATOM 1690 C CA . GLU A 1 216 ? 13.324 -11.520 -15.309 1.00 92.00 216 GLU A CA 1
ATOM 1691 C C . GLU A 1 216 ? 12.078 -10.694 -14.934 1.00 92.00 216 GLU A C 1
ATOM 1693 O O . GLU A 1 216 ? 11.924 -10.305 -13.772 1.00 92.00 216 GLU A O 1
ATOM 1698 N N . PRO A 1 217 ? 11.159 -10.443 -15.887 1.00 89.00 217 PRO A N 1
ATOM 1699 C CA . PRO A 1 217 ? 10.075 -9.466 -15.729 1.00 89.00 217 PRO A CA 1
ATOM 1700 C C . PRO A 1 217 ? 9.186 -9.642 -14.488 1.00 89.00 217 PRO A C 1
ATOM 1702 O O . PRO A 1 217 ? 8.769 -8.665 -13.875 1.00 89.00 217 PRO A O 1
ATOM 1705 N N . ASN A 1 218 ? 8.907 -10.887 -14.093 1.00 87.25 218 ASN A N 1
ATOM 1706 C CA . ASN A 1 218 ? 8.019 -11.216 -12.969 1.00 87.25 218 ASN A CA 1
ATOM 1707 C C . ASN A 1 218 ? 8.801 -11.659 -11.717 1.00 87.25 218 ASN A C 1
ATOM 1709 O O . ASN A 1 218 ? 8.331 -12.495 -10.949 1.00 87.25 218 ASN A O 1
ATOM 1713 N N . SER A 1 219 ? 10.041 -11.195 -11.559 1.00 92.31 219 SER A N 1
ATOM 1714 C CA . SER A 1 219 ? 10.833 -11.452 -10.354 1.00 92.31 219 SER A CA 1
ATOM 1715 C C . SER A 1 219 ? 10.561 -10.387 -9.289 1.00 92.31 219 SER A C 1
ATOM 1717 O O . SER A 1 219 ? 10.362 -9.208 -9.596 1.00 92.31 219 SER A O 1
ATOM 1719 N N . GLY A 1 220 ? 10.572 -10.788 -8.018 1.00 94.88 220 GLY A N 1
ATOM 1720 C CA . GLY A 1 220 ? 10.331 -9.862 -6.912 1.00 94.88 220 GLY A CA 1
ATOM 1721 C C . GLY A 1 220 ? 8.929 -9.244 -6.938 1.00 94.88 220 GLY A C 1
ATOM 1722 O O . GLY A 1 220 ? 7.994 -9.842 -7.453 1.00 94.88 220 GLY A O 1
ATOM 1723 N N . TRP A 1 221 ? 8.786 -8.047 -6.370 1.00 97.06 221 TRP A N 1
ATOM 1724 C CA . TRP A 1 221 ? 7.536 -7.279 -6.393 1.00 97.06 221 TRP A CA 1
ATOM 1725 C C . TRP A 1 221 ? 7.799 -5.772 -6.378 1.00 97.06 221 TRP A C 1
ATOM 1727 O O . TRP A 1 221 ? 8.909 -5.310 -6.080 1.00 97.06 221 TRP A O 1
ATOM 1737 N N . VAL A 1 222 ? 6.758 -4.991 -6.672 1.00 98.12 222 VAL A N 1
ATOM 1738 C CA . VAL A 1 222 ? 6.782 -3.535 -6.528 1.00 98.12 222 VAL A CA 1
ATOM 1739 C C . VAL A 1 222 ? 6.256 -3.169 -5.145 1.00 98.12 222 VAL A C 1
ATOM 1741 O O . VAL A 1 222 ? 5.095 -3.407 -4.824 1.00 98.12 222 VAL A O 1
ATOM 1744 N N . HIS A 1 223 ? 7.106 -2.554 -4.330 1.00 98.38 223 HIS A N 1
ATOM 1745 C CA . HIS A 1 223 ? 6.672 -1.774 -3.178 1.00 98.38 223 HIS A CA 1
ATOM 1746 C C . HIS A 1 223 ? 6.458 -0.332 -3.625 1.00 98.38 223 HIS A C 1
ATOM 1748 O O . HIS A 1 223 ? 7.365 0.280 -4.198 1.00 98.38 223 HIS A O 1
ATOM 1754 N N . CYS A 1 224 ? 5.302 0.246 -3.320 1.00 98.50 224 CYS A N 1
ATOM 1755 C CA . CYS A 1 224 ? 5.063 1.666 -3.531 1.00 98.50 224 CYS A CA 1
ATOM 1756 C C . CYS A 1 224 ? 4.264 2.262 -2.378 1.00 98.50 224 CYS A C 1
ATOM 1758 O O . CYS A 1 224 ? 3.294 1.677 -1.895 1.00 98.50 224 CYS A O 1
ATOM 1760 N N . SER A 1 225 ? 4.646 3.467 -1.974 1.00 98.25 225 SER A N 1
ATOM 1761 C CA . SER A 1 225 ? 3.903 4.279 -1.022 1.00 98.25 225 SER A CA 1
ATOM 1762 C C . SER A 1 225 ? 3.466 5.610 -1.607 1.00 98.25 225 SER A C 1
ATOM 1764 O O . SER A 1 225 ? 4.015 6.070 -2.610 1.00 98.25 225 SER A O 1
ATOM 1766 N N . ILE A 1 226 ? 2.482 6.236 -0.965 1.00 97.25 226 ILE A N 1
ATOM 1767 C CA . ILE A 1 226 ? 2.034 7.597 -1.261 1.00 97.25 226 ILE A CA 1
ATOM 1768 C C . ILE A 1 226 ? 2.212 8.498 -0.040 1.00 97.25 226 ILE A C 1
ATOM 1770 O O . ILE A 1 226 ? 2.161 8.041 1.103 1.00 97.25 226 ILE A O 1
ATOM 1774 N N . ALA A 1 227 ? 2.419 9.790 -0.278 1.00 94.69 227 ALA A N 1
ATOM 1775 C CA . ALA A 1 227 ? 2.476 10.792 0.781 1.00 94.69 227 ALA A CA 1
ATOM 1776 C C . ALA A 1 227 ? 2.083 12.172 0.251 1.00 94.69 227 ALA A C 1
ATOM 1778 O O . ALA A 1 227 ? 2.353 12.494 -0.901 1.00 94.69 227 ALA A O 1
ATOM 1779 N N . ASP A 1 228 ? 1.559 13.036 1.121 1.00 91.00 228 ASP A N 1
ATOM 1780 C CA . ASP A 1 228 ? 1.249 14.430 0.763 1.00 91.00 228 ASP A CA 1
ATOM 1781 C C . ASP A 1 228 ? 2.503 15.235 0.386 1.00 91.00 228 ASP A C 1
ATOM 1783 O O . ASP A 1 228 ? 2.445 16.203 -0.369 1.00 91.00 228 ASP A O 1
ATOM 1787 N N . LYS A 1 229 ? 3.658 14.850 0.944 1.00 94.31 229 LYS A N 1
ATOM 1788 C CA . LYS A 1 229 ? 4.973 15.437 0.648 1.00 94.31 229 LYS A CA 1
ATOM 1789 C C . LYS A 1 229 ? 5.945 14.330 0.238 1.00 94.31 229 LYS A C 1
ATOM 1791 O O . LYS A 1 229 ? 6.704 13.853 1.086 1.00 94.31 229 LYS A O 1
ATOM 1796 N N . PRO A 1 230 ? 5.910 13.902 -1.033 1.00 96.00 230 PRO A N 1
ATOM 1797 C CA . PRO A 1 230 ? 6.698 12.774 -1.501 1.00 96.00 230 PRO A CA 1
ATOM 1798 C C . PRO A 1 230 ? 8.212 13.028 -1.484 1.00 96.00 230 PRO A C 1
ATOM 1800 O O . PRO A 1 230 ? 8.690 14.051 -1.970 1.00 96.00 230 PRO A O 1
ATOM 1803 N N . ARG A 1 231 ? 8.984 12.051 -1.003 1.00 97.06 231 ARG A N 1
ATOM 1804 C CA . ARG A 1 231 ? 10.456 12.005 -1.039 1.00 97.06 231 ARG A CA 1
ATOM 1805 C C . ARG A 1 231 ? 11.003 11.658 -2.424 1.00 97.06 231 ARG A C 1
ATOM 1807 O O . ARG A 1 231 ? 12.176 11.914 -2.684 1.00 97.06 231 ARG A O 1
ATOM 1814 N N . LYS A 1 232 ? 10.184 11.034 -3.276 1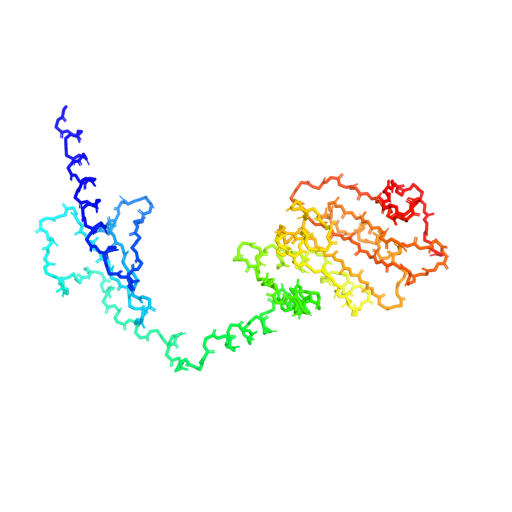.00 97.06 232 LYS A N 1
ATOM 1815 C CA . LYS A 1 232 ? 10.530 10.565 -4.627 1.00 97.06 232 LYS A CA 1
ATOM 1816 C C . LYS A 1 232 ? 11.734 9.614 -4.651 1.00 97.06 232 LYS A C 1
ATOM 1818 O O . LYS A 1 232 ? 12.646 9.743 -5.465 1.00 97.06 232 LYS A O 1
ATOM 1823 N N . GLN A 1 233 ? 11.738 8.634 -3.747 1.00 97.56 233 GLN A N 1
ATOM 1824 C CA . GLN A 1 233 ? 12.811 7.641 -3.648 1.00 97.56 233 GLN A CA 1
ATOM 1825 C C . GLN A 1 233 ? 12.553 6.447 -4.565 1.00 97.56 233 GLN A C 1
ATOM 1827 O O . GLN A 1 233 ? 11.645 5.668 -4.299 1.00 97.56 233 GLN A O 1
ATOM 1832 N N . PHE A 1 234 ? 13.380 6.282 -5.600 1.00 97.81 234 PHE A N 1
ATOM 1833 C CA . PHE A 1 234 ? 13.298 5.159 -6.536 1.00 97.81 234 PHE A CA 1
ATOM 1834 C C . PHE A 1 234 ? 14.470 4.192 -6.336 1.00 97.81 234 PHE A C 1
ATOM 1836 O O . PHE A 1 234 ? 15.628 4.523 -6.608 1.00 97.81 234 PHE A O 1
ATOM 1843 N N . LEU A 1 235 ? 14.179 3.019 -5.777 1.00 97.69 235 LEU A N 1
ATOM 1844 C CA . LEU A 1 235 ? 15.168 2.109 -5.205 1.00 97.69 235 LEU A CA 1
ATOM 1845 C C . LEU A 1 235 ? 14.984 0.678 -5.721 1.00 97.69 235 LEU A C 1
ATOM 1847 O O . LEU A 1 235 ? 13.911 0.281 -6.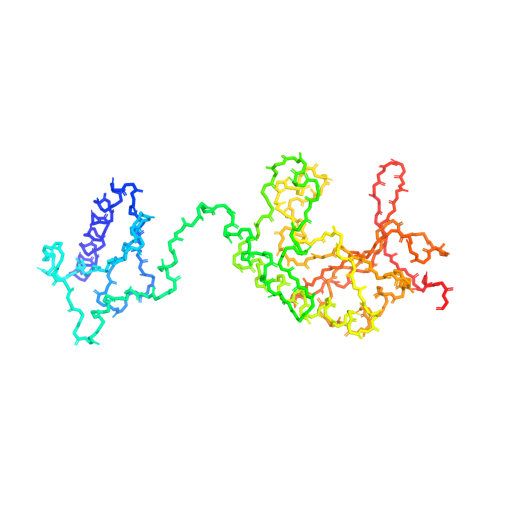159 1.00 97.69 235 LEU A O 1
ATOM 185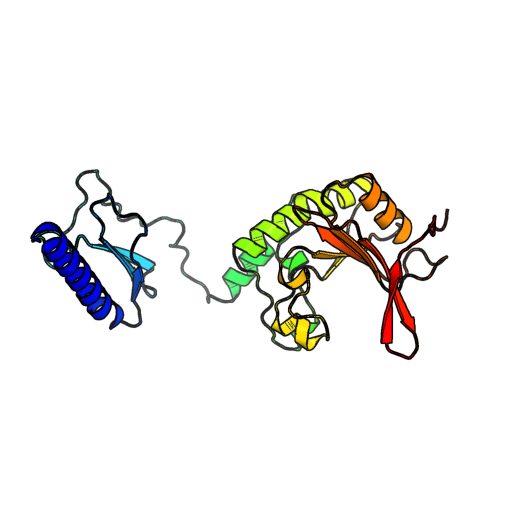1 N N . ARG A 1 236 ? 16.030 -0.132 -5.570 1.00 96.12 236 ARG A N 1
ATOM 1852 C CA . ARG A 1 236 ? 15.954 -1.594 -5.622 1.00 96.12 236 ARG A CA 1
ATOM 1853 C C . ARG A 1 236 ? 16.409 -2.186 -4.295 1.00 96.12 236 ARG A C 1
ATOM 1855 O O . ARG A 1 236 ? 17.380 -1.687 -3.712 1.00 96.12 236 ARG A O 1
ATOM 1862 N N . ALA A 1 237 ? 15.766 -3.260 -3.852 1.00 96.38 237 ALA A N 1
ATOM 1863 C CA . ALA A 1 237 ? 16.220 -4.067 -2.724 1.00 96.38 237 ALA A CA 1
ATOM 1864 C C . ALA A 1 237 ? 16.771 -5.410 -3.216 1.00 96.38 237 ALA A C 1
ATOM 1866 O O . ALA A 1 237 ? 16.193 -6.042 -4.092 1.00 96.38 237 ALA A O 1
ATOM 1867 N N . PHE A 1 238 ? 17.895 -5.855 -2.661 1.00 94.19 238 PHE A N 1
ATOM 1868 C CA . PHE A 1 238 ? 18.523 -7.132 -3.013 1.00 94.19 238 PHE A CA 1
ATOM 1869 C C . PHE A 1 238 ? 19.215 -7.743 -1.792 1.00 94.19 238 PHE A C 1
ATOM 1871 O O . PHE A 1 238 ? 19.489 -7.055 -0.804 1.00 94.19 238 PHE A O 1
ATOM 1878 N N . LYS A 1 239 ? 19.488 -9.051 -1.842 1.00 93.00 239 LYS A N 1
ATOM 1879 C CA . LYS A 1 239 ? 20.261 -9.740 -0.803 1.00 93.00 239 LYS A CA 1
ATOM 1880 C C . LYS A 1 239 ? 21.754 -9.643 -1.101 1.00 93.00 239 LYS A C 1
ATOM 1882 O O . LYS A 1 239 ? 22.194 -9.983 -2.190 1.00 93.00 239 LYS A O 1
ATOM 1887 N N . GLU A 1 240 ? 22.526 -9.221 -0.109 1.00 93.38 240 GLU A N 1
ATOM 1888 C CA . GLU A 1 240 ? 23.990 -9.235 -0.124 1.00 93.38 240 GLU A CA 1
ATOM 1889 C C . GLU A 1 240 ? 24.453 -9.588 1.297 1.00 93.38 240 GLU A C 1
ATOM 1891 O O . GLU A 1 240 ? 23.993 -8.985 2.271 1.00 93.38 240 GLU A O 1
ATOM 1896 N N . ASP A 1 241 ? 25.295 -10.615 1.434 1.00 92.25 241 ASP A N 1
ATOM 1897 C CA . ASP A 1 241 ? 25.755 -11.157 2.727 1.00 92.25 241 ASP A CA 1
ATOM 1898 C C . ASP A 1 241 ? 24.609 -11.578 3.674 1.00 92.25 241 ASP A C 1
ATOM 1900 O O . ASP A 1 241 ? 24.643 -11.341 4.883 1.00 92.25 241 ASP A O 1
ATOM 1904 N N . GLY A 1 242 ? 23.528 -12.138 3.116 1.00 89.25 242 GLY A N 1
ATOM 1905 C CA . GLY A 1 242 ? 22.328 -12.541 3.865 1.00 89.25 242 GLY A CA 1
ATOM 1906 C C . GLY A 1 242 ? 21.454 -11.379 4.363 1.00 89.25 242 GLY A C 1
ATOM 1907 O O . GLY A 1 242 ? 20.371 -11.608 4.906 1.00 89.25 242 GLY A O 1
ATOM 1908 N N . LYS A 1 243 ? 21.869 -10.126 4.147 1.00 90.62 243 LYS A N 1
ATOM 1909 C CA . LYS A 1 243 ? 21.132 -8.920 4.547 1.00 90.62 243 LYS A CA 1
ATOM 1910 C C . LYS A 1 243 ? 20.456 -8.276 3.344 1.00 90.62 243 LYS A C 1
ATOM 1912 O O . LYS A 1 243 ? 20.965 -8.326 2.228 1.00 90.62 243 LYS A O 1
ATOM 1917 N N . THR A 1 244 ? 19.298 -7.660 3.569 1.00 93.12 244 THR A N 1
ATOM 1918 C CA . THR A 1 244 ? 18.659 -6.824 2.545 1.00 93.12 244 THR A CA 1
ATOM 1919 C C . THR A 1 244 ? 19.399 -5.491 2.471 1.00 93.12 244 THR A C 1
ATOM 1921 O O . THR A 1 244 ? 19.535 -4.807 3.487 1.00 93.12 244 THR A O 1
ATOM 1924 N N . LYS A 1 245 ? 19.880 -5.125 1.282 1.00 94.62 245 LYS A N 1
ATOM 1925 C CA . LYS A 1 245 ? 20.487 -3.821 0.993 1.00 94.62 245 LYS A CA 1
ATOM 1926 C C . LYS A 1 245 ? 19.640 -3.087 -0.043 1.00 94.62 245 LYS A C 1
ATOM 1928 O O . LYS A 1 245 ? 19.018 -3.714 -0.897 1.00 94.62 245 LYS A O 1
ATOM 1933 N N . TYR A 1 246 ? 19.646 -1.761 0.039 1.00 95.75 246 TYR A N 1
ATOM 1934 C CA . TYR A 1 246 ? 18.896 -0.878 -0.851 1.00 95.75 246 TYR A CA 1
ATOM 1935 C C . TYR A 1 246 ? 19.869 -0.013 -1.645 1.00 95.75 246 TYR A C 1
ATOM 1937 O O . TYR A 1 246 ? 20.838 0.501 -1.083 1.00 95.75 246 TYR A O 1
ATOM 1945 N N . LYS A 1 247 ? 19.618 0.156 -2.944 1.00 96.06 247 LYS A N 1
ATOM 1946 C CA . LYS A 1 247 ? 20.373 1.079 -3.804 1.00 96.06 247 LYS A CA 1
ATOM 1947 C C . LYS A 1 247 ? 19.412 1.885 -4.679 1.00 96.06 247 LYS A C 1
ATOM 1949 O O . LYS A 1 247 ? 18.408 1.318 -5.108 1.00 96.06 247 LYS A O 1
ATOM 1954 N N . PRO A 1 248 ? 19.703 3.165 -4.966 1.00 96.88 248 PRO A N 1
ATOM 1955 C CA . PRO A 1 248 ? 18.978 3.908 -5.988 1.00 96.88 248 PRO A CA 1
ATOM 1956 C C . PRO A 1 248 ? 19.031 3.196 -7.338 1.00 96.88 248 PRO A C 1
ATOM 1958 O O . PRO A 1 248 ? 20.070 2.635 -7.700 1.00 96.88 248 PRO A O 1
ATOM 1961 N N . ILE A 1 249 ? 17.924 3.231 -8.076 1.00 95.00 249 ILE A N 1
ATOM 1962 C CA . ILE A 1 249 ? 17.913 2.836 -9.485 1.00 95.00 249 ILE A CA 1
ATOM 1963 C C . ILE A 1 249 ? 18.413 4.032 -10.296 1.00 95.00 249 ILE A C 1
ATOM 1965 O O . ILE A 1 249 ? 17.889 5.138 -10.176 1.00 95.00 249 ILE A O 1
ATOM 1969 N N . ILE A 1 250 ? 19.456 3.808 -11.093 1.00 91.31 250 ILE A N 1
ATOM 1970 C CA . ILE A 1 250 ? 20.063 4.816 -11.963 1.00 91.31 250 ILE A CA 1
ATOM 1971 C C . ILE A 1 250 ? 19.941 4.316 -13.398 1.00 91.31 250 ILE A C 1
ATOM 1973 O O . ILE A 1 250 ? 20.337 3.189 -13.687 1.00 91.31 250 ILE A O 1
ATOM 1977 N N . GLY A 1 251 ? 19.429 5.167 -14.286 1.00 89.75 251 GLY A N 1
ATOM 1978 C CA . GLY A 1 251 ? 19.194 4.818 -15.685 1.00 89.75 251 GLY A CA 1
ATOM 1979 C C . GLY A 1 251 ? 17.891 4.049 -15.890 1.00 89.75 251 GLY A C 1
ATOM 1980 O O . GLY A 1 251 ? 16.938 4.218 -15.128 1.00 89.75 251 GLY A O 1
ATOM 1981 N N . ASP A 1 252 ? 17.863 3.241 -16.943 1.00 91.38 252 ASP A N 1
ATOM 1982 C CA . ASP A 1 252 ? 16.746 2.379 -17.319 1.00 91.38 252 ASP A CA 1
ATOM 1983 C C . ASP A 1 252 ? 17.142 0.913 -17.114 1.00 91.38 252 ASP A C 1
ATOM 1985 O O . ASP A 1 252 ? 18.200 0.489 -17.581 1.00 91.38 252 ASP A O 1
ATOM 1989 N N . ILE A 1 253 ? 16.328 0.168 -16.369 1.00 91.69 253 ILE A N 1
ATOM 1990 C CA . ILE A 1 253 ? 16.554 -1.252 -16.050 1.00 91.69 253 ILE A CA 1
ATOM 1991 C C . ILE A 1 253 ? 15.412 -2.152 -16.539 1.00 91.69 253 ILE A C 1
ATOM 1993 O O . ILE A 1 253 ? 15.342 -3.316 -16.137 1.00 91.69 253 ILE A O 1
ATOM 1997 N N . ARG A 1 254 ? 14.504 -1.600 -17.352 1.00 91.06 254 ARG A N 1
ATOM 1998 C CA . ARG A 1 254 ? 13.416 -2.337 -18.001 1.00 91.06 254 ARG A CA 1
ATOM 1999 C C . ARG A 1 254 ? 13.971 -3.331 -19.015 1.00 91.06 254 ARG A C 1
ATOM 2001 O O . ARG A 1 254 ? 15.060 -3.132 -19.559 1.00 91.06 254 ARG A O 1
ATOM 2008 N N . CYS A 1 255 ? 13.232 -4.410 -19.256 1.00 78.38 255 CYS A N 1
ATOM 2009 C CA . CYS A 1 255 ? 13.673 -5.469 -20.161 1.00 78.38 255 CYS A CA 1
ATOM 2010 C C . CYS A 1 255 ? 13.477 -5.140 -21.657 1.00 78.38 255 CYS A C 1
ATOM 2012 O O . CYS A 1 255 ? 14.077 -5.828 -22.485 1.00 78.38 255 CYS A O 1
ATOM 2014 N N . GLY A 1 256 ? 12.696 -4.110 -22.019 1.00 62.41 256 GLY A N 1
ATOM 2015 C CA . GLY A 1 256 ? 12.471 -3.694 -23.412 1.00 62.41 256 GLY A CA 1
ATOM 2016 C C . GLY A 1 256 ? 11.605 -2.453 -23.563 1.00 62.41 256 GLY A C 1
ATOM 2017 O O . GLY A 1 256 ? 10.659 -2.299 -22.766 1.00 62.41 256 GLY A O 1
#

Radius of gyration: 25.84 Å; chains: 1; bounding box: 64×56×64 Å

pLDDT: mean 78.71, std 21.73, range [29.14, 98.56]

Secondary structure (DSSP, 8-state):
-HHHHHHHHHHHHHHHHHHHHTTSTTEEEE--TT--SS--EEEEETTT--EEEE--SSS----TT----TTS-------GGG-S---TTTHHHHHHHHH-BSSSS-BHHHHH--HHHHHHT------HHHHHHHHHHIIIIIHHHHHHHS-EEEEE----HHHHHHTT--TT-TTTTT-EEEEEETTS-HHHHHHHHHHH-TTEEEEEEESPPTT-TTSSEEEEEE-SS---EEEEEEEETTEEEEEE--S-----

Foldseek 3Di:
DVVVVLVVVLVVQLVVVQVVQVVPVQKDKDADPPPPDQFGIKIARNVPRDIDTDRRSDPPPPDDPPDDPPPRPPDPPPPVVPPPPDDPVPVVVVVCQVPDDLDPPDGNCQQQDDPVCVVVVNDRDDDPQLSPLLSVCCVQPVVVLCVPQNDKRWHHFAGDLVRCVVVVHDSPDVSVVRFKTKIDRPPAFQLNSQVCCLPPGPFWAAWEQEQDDQLPRRGGIIMIGGDPDHNSAAWYWHDDPNDIDIDGDDDGRDND

Sequence (256 aa):
MARRVKAITGLTTELKAQLRLAKDPNLLVFTPVGGLGPVDIVTLNMTTGEYTAYDVKSKNYRKVNSYTAPDGYKETLKDPLYLEEQPKNKEIRSENNIRMKLSQNFTLQELTKSDTAIRLGIANEPNSDQIAKLQNLCETLLQPVRDKFGPVTVTSGFRSVDLCVKIGSSINSQHAKAEAVDFEVSGTDNADLAYWIKDNIEGWDQMILEFYTIGEPNSGWVHCSIADKPRKQFLRAFKEDGKTKYKPIIGDIRCG

InterPro domains:
  IPR009045 Peptidase M74/Hedgehog-like, zinc-binding domain superfamily [G3DSA:3.30.1380.10] (105-235)
  IPR009045 Peptidase M74/Hedgehog-like, zinc-binding domain superfamily [SSF55166] (105-230)
  IPR013230 Peptidase M15A, C-terminal [PF08291] (105-198)

Organism: NCBI:txid743619